Protein 5YBA (pdb70)

Foldseek 3Di:
DDDDDD/DAFWKKKFFKDWQRHGDGMWMKTWPCVVQVVVSVQQQCQQALVLAAAPLRHGSHQAWAWQQFAAAQWKTKIFAPNPSHPPAAATPVGRWAFQRDQPDALAAFFWKKFDADWGRGGGGMIIGTGHRDRVCGPTIHTTIGTPDDVVVRVVQNVQHHNRRGGVITMGRNHMHIDD/DPDDD/DDDDAWWKKKFFKDWQNHGDGMWIKTWPCVPQVVVSVQQQCQQAQVLAADPLRHGSHQAWAWQQFAAAQFKTKIFAPNPNRPPHAFTPVGNWAFQRDQPDALAAFFWKKFDAPWGGGGGGMIIGTHGRDRVCRPTIHTTIGIDPDVVVRVVQNVQHDNRRGGNITMGRNHMHTDD

Sequence (358 aa):
YGPKWNLKRPKTFFDISIRGDKVGKIVFELFNDIVPKTAENFRALCTGEKGIGKSGMPLSYKGTMFHRIIPQFMIQGGDFTRFNGTGGESIYGMKFDDENFKVKHDKPGLLSMANAGPNTNGSQFFITTVETPWLDGHHCVFGQVIEGMDIVKQIESCGTESGRPRAMCMVTDCGEMKEYGPKGSMLKRPKTFFDISIRGDKVGKIVFELFNDIVPKTAENFRALCTGEKGIGKSGMPLSYKGTMFHRIIPQFMIQGGDFTRFNGTGGESIYGMKFDDENFKVKHDKPGLLSMANAGPNTNGSQFFITTVETPWLDGHHCVFGQVIEGMDIVKQIESCGTESGRPRAMCMVTDCGEMK

InterPro domains:
  IPR002130 Cyclophilin-type peptidyl-prolyl cis-trans isomerase domain [PF00160] (9-170)
  IPR002130 Cyclophilin-type peptidyl-prolyl cis-trans isomerase domain [PR00153] (25-40)
  IPR002130 Cyclophilin-type peptidyl-prolyl cis-trans isomerase domain [PR00153] (61-73)
  IPR002130 Cyclophilin-type peptidyl-prolyl cis-trans isomerase domain [PR00153] (104-119)
  IPR002130 Cyclophilin-type peptidyl-prolyl cis-trans isomerase domain [PR00153] (119-131)
  IPR002130 Cyclophilin-type peptidyl-prolyl cis-trans isomerase domain [PR00153] (132-147)
  IPR002130 Cyclophilin-type peptidyl-prolyl cis-trans isomerase domain [PS50072] (8-171)
  IPR020892 Cyclophilin-type peptidyl-prolyl cis-trans isomerase, conserved site [PS00170] (56-73)
  IPR024936 Cyclophilin-type peptidyl-prolyl cis-trans isomerase [PIRSF001467] (3-172)
  IPR029000 Cyclophilin-like domain superfamily [G3DSA:2.40.100.10] (1-173)
  IPR029000 Cyclophilin-like domain superfamily [SSF50891] (3-172)

Structure (mmCIF, N/CA/C/O backbone):
data_5YBA
#
_entry.id   5YBA
#
_cell.length_a   37.785
_cell.length_b   78.071
_cell.length_c   117.708
_cell.angle_al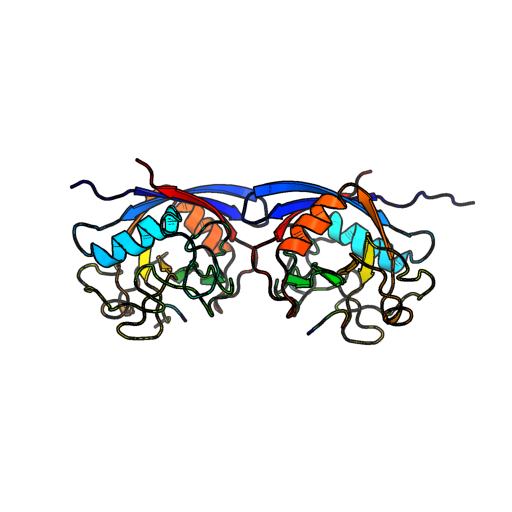pha   90.00
_cell.angle_beta   90.00
_cell.angle_gamma   90.00
#
_symmetry.space_group_name_H-M   'P 21 21 21'
#
loop_
_entity.id
_entity.type
_entity.pdbx_description
1 polymer 'Myb1 peptide'
2 polymer 'Peptidyl-prolyl cis-trans isomerase'
3 water water
#
loop_
_atom_site.group_PDB
_atom_site.id
_atom_site.type_symbol
_atom_site.label_atom_id
_atom_site.label_alt_id
_atom_site.label_comp_id
_atom_site.label_asym_id
_atom_site.label_entity_id
_atom_site.label_seq_id
_atom_site.pdbx_PDB_ins_code
_atom_site.Cartn_x
_atom_site.Cartn_y
_atom_site.Cartn_z
_atom_site.occupancy
_atom_site.B_iso_or_equiv
_atom_site.auth_seq_id
_atom_site.auth_comp_id
_atom_site.auth_asym_id
_atom_site.auth_atom_id
_atom_site.pdbx_PDB_model_num
ATOM 1 N N . TYR A 1 2 ? -8.157 -0.611 -1.813 1.00 42.90 2 TYR B N 1
ATOM 2 C CA . TYR A 1 2 ? -8.965 0.437 -1.190 1.00 47.59 2 TYR B CA 1
ATOM 3 C C . TYR A 1 2 ? -8.180 1.121 -0.075 1.00 38.85 2 TYR B C 1
ATOM 4 O O . TYR A 1 2 ? -7.597 0.454 0.783 1.00 37.42 2 TYR B O 1
ATOM 13 N N . GLY A 1 3 ? -8.189 2.451 -0.089 1.00 37.88 3 GLY B N 1
ATOM 14 C CA . GLY A 1 3 ? -7.419 3.239 0.845 1.00 35.98 3 GLY B CA 1
ATOM 15 C C . GLY A 1 3 ? -6.406 4.103 0.127 1.00 37.27 3 GLY B C 1
ATOM 16 O O . GLY A 1 3 ? -6.449 4.253 -1.098 1.00 44.84 3 GLY B O 1
ATOM 17 N N . PRO A 1 4 ? -5.460 4.676 0.871 1.00 34.55 4 PRO B N 1
ATOM 18 C CA . PRO A 1 4 ? -4.471 5.559 0.254 1.00 31.05 4 PRO B CA 1
ATOM 19 C C . PRO A 1 4 ? -3.364 4.766 -0.416 1.00 35.29 4 PRO B C 1
ATOM 20 O O . PRO A 1 4 ? -2.933 3.726 0.082 1.00 36.70 4 PRO B O 1
ATOM 24 N N . LYS A 1 5 ? -2.898 5.275 -1.555 1.00 39.73 5 LYS B N 1
ATOM 25 C CA . LYS A 1 5 ? -1.814 4.664 -2.320 1.00 42.36 5 LYS B CA 1
ATOM 26 C C . LYS A 1 5 ? -0.470 5.277 -1.925 1.00 41.24 5 LYS B C 1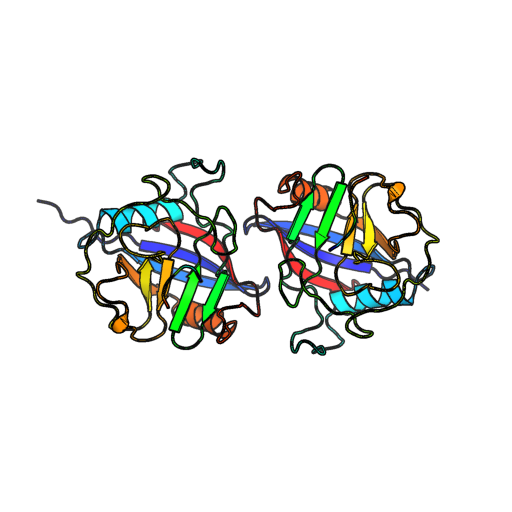
ATOM 27 O O . LYS A 1 5 ? -0.392 6.440 -1.520 1.00 40.50 5 LYS B O 1
ATOM 33 N N . TRP A 1 6 ? 0.599 4.487 -2.036 1.00 42.23 6 TRP B N 1
ATOM 34 C CA . TRP A 1 6 ? 1.938 4.998 -1.756 1.00 42.54 6 TRP B CA 1
ATOM 35 C C . TRP A 1 6 ? 2.565 5.511 -3.051 1.00 45.00 6 TRP B C 1
ATOM 36 O O . TRP A 1 6 ? 2.731 4.746 -4.011 1.00 46.85 6 TRP B O 1
ATOM 47 N N . ASN A 1 7 ? 2.908 6.805 -3.073 1.00 47.11 7 ASN B N 1
ATOM 48 C CA . ASN A 1 7 ? 3.725 7.405 -4.142 1.00 45.24 7 ASN B CA 1
ATOM 49 C C . ASN A 1 7 ? 5.060 7.876 -3.570 1.00 46.26 7 ASN B C 1
ATOM 50 O O . ASN A 1 7 ? 5.228 9.061 -3.268 1.00 44.70 7 ASN B O 1
ATOM 55 N N . LEU B 2 4 ? -17.795 25.953 19.118 1.00 46.13 2 LEU A N 1
ATOM 56 C CA . LEU B 2 4 ? -17.978 24.601 19.641 1.00 51.99 2 LEU A CA 1
ATOM 57 C C . LEU B 2 4 ? -16.653 23.871 19.866 1.00 50.75 2 LEU A C 1
ATOM 58 O O . LEU B 2 4 ? -15.666 24.101 19.162 1.00 52.16 2 LEU A O 1
ATOM 63 N N . LYS B 2 5 ? -16.650 22.989 20.863 1.00 49.68 3 LYS A N 1
ATOM 64 C CA . LYS B 2 5 ? -15.498 22.141 21.141 1.00 40.62 3 LYS A CA 1
ATOM 65 C C . LYS B 2 5 ? -15.256 21.177 19.981 1.00 34.41 3 LYS A C 1
ATOM 66 O O . LYS B 2 5 ? -16.171 20.837 19.226 1.00 36.15 3 LYS A O 1
ATOM 72 N N . ARG B 2 6 ? -14.018 20.736 19.834 1.00 31.33 4 ARG A N 1
ATOM 73 C CA . ARG B 2 6 ? -13.750 19.650 18.891 1.00 29.73 4 ARG A CA 1
ATOM 74 C C . ARG B 2 6 ? -14.097 18.320 19.549 1.00 26.92 4 ARG A C 1
ATOM 75 O O . ARG B 2 6 ? -13.652 18.061 20.671 1.00 30.00 4 ARG A O 1
ATOM 83 N N . PRO B 2 7 ? -14.906 17.474 18.906 1.00 27.23 5 PRO A N 1
ATOM 84 C CA . PRO B 2 7 ? -15.276 16.199 19.529 1.00 24.80 5 PRO A CA 1
ATOM 85 C C . PRO B 2 7 ? -14.044 15.352 19.764 1.00 24.61 5 PRO A C 1
ATOM 86 O O . PRO B 2 7 ? -13.061 15.428 19.022 1.00 23.43 5 PRO A O 1
ATOM 90 N N . LYS B 2 8 ? -14.099 14.552 20.826 1.00 29.08 6 LYS A N 1
ATOM 91 C CA . LYS B 2 8 ? -13.032 13.628 21.177 1.00 25.95 6 LYS A CA 1
ATOM 92 C C . LYS B 2 8 ? -13.591 12.213 21.195 1.00 24.60 6 LYS A C 1
ATOM 93 O O . LYS B 2 8 ? -14.675 11.979 21.738 1.00 24.74 6 LYS A O 1
ATOM 99 N N . THR B 2 9 ? -12.868 11.276 20.569 1.00 22.12 7 THR A N 1
ATOM 100 C CA . THR B 2 9 ? -13.283 9.874 20.540 1.00 23.21 7 THR A CA 1
ATOM 101 C C . THR B 2 9 ? -12.094 9.004 20.908 1.00 23.13 7 THR A C 1
ATOM 102 O O . THR B 2 9 ? -10.952 9.471 20.962 1.00 23.94 7 THR A O 1
ATOM 106 N N . PHE B 2 10 ? -12.362 7.722 21.146 1.00 22.89 8 PHE A N 1
ATOM 107 C CA . PHE B 2 10 ? -11.314 6.815 21.597 1.00 22.09 8 PHE A CA 1
ATOM 108 C C . PHE B 2 10 ? -11.512 5.429 21.000 1.00 22.17 8 PHE A C 1
ATOM 109 O O . PHE B 2 10 ? -12.640 4.972 20.818 1.00 21.26 8 PHE A O 1
ATOM 117 N N . PHE B 2 11 ? -10.391 4.769 20.704 1.00 21.47 9 PHE A N 1
ATOM 118 C CA . PHE B 2 11 ? -10.327 3.334 20.451 1.00 17.84 9 PHE A CA 1
ATOM 119 C C . PHE B 2 11 ? -9.613 2.668 21.612 1.00 20.24 9 PHE A C 1
ATOM 120 O O . PHE B 2 11 ? -8.528 3.105 21.998 1.00 21.22 9 PHE A O 1
ATOM 128 N N . ASP B 2 12 ? -10.198 1.605 22.152 1.00 21.64 10 ASP A N 1
ATOM 129 C CA . ASP B 2 12 ? -9.418 0.640 22.920 1.00 23.05 10 ASP A CA 1
ATOM 130 C C . ASP B 2 12 ? -8.811 -0.359 21.940 1.00 23.38 10 ASP A C 1
ATOM 131 O O . ASP B 2 12 ? -9.494 -0.837 21.028 1.00 19.82 10 ASP A O 1
ATOM 136 N N . ILE B 2 13 ? -7.531 -0.673 22.133 1.00 19.79 11 ILE A N 1
ATOM 137 C CA . ILE B 2 13 ? -6.747 -1.440 21.169 1.00 20.02 11 ILE A CA 1
ATOM 138 C C . ILE B 2 13 ? -6.186 -2.682 21.852 1.00 20.99 11 ILE A C 1
ATOM 139 O O . ILE B 2 13 ? -5.593 -2.588 22.934 1.00 23.39 11 ILE A O 1
ATOM 144 N N . SER B 2 14 ? -6.350 -3.839 21.214 1.00 19.43 12 SER A N 1
ATOM 145 C CA . SER B 2 14 ? -5.590 -5.027 21.575 1.00 20.62 12 SER A CA 1
ATOM 146 C C . SER B 2 14 ? -4.771 -5.473 20.376 1.00 18.93 12 SER A C 1
ATOM 147 O O . SER B 2 14 ? -5.185 -5.308 19.223 1.00 19.53 12 SER A O 1
ATOM 150 N N . ILE B 2 15 ? -3.597 -6.021 20.652 1.00 20.04 13 ILE A N 1
ATOM 151 C CA . ILE B 2 15 ? -2.709 -6.538 19.626 1.00 19.38 13 ILE A CA 1
ATOM 152 C C . ILE B 2 15 ? -2.403 -7.983 19.987 1.00 20.88 13 ILE A C 1
ATOM 153 O O . ILE B 2 15 ? -2.041 -8.270 21.135 1.00 21.38 13 ILE A O 1
ATOM 158 N N . ARG B 2 16 ? -2.594 -8.895 19.026 1.00 19.95 14 ARG A N 1
ATOM 159 C CA . ARG B 2 16 ? -2.348 -10.325 19.231 1.00 19.77 14 ARG A CA 1
ATOM 160 C C . ARG B 2 16 ? -3.034 -10.804 20.514 1.00 20.03 14 ARG A C 1
ATOM 161 O O . ARG B 2 16 ? -2.507 -11.618 21.275 1.00 19.26 14 ARG A O 1
ATOM 169 N N . GLY B 2 17 ? -4.222 -10.263 20.769 1.00 18.92 15 GLY A N 1
ATOM 170 C CA . GLY B 2 17 ? -5.030 -10.654 21.904 1.00 20.71 15 GLY A CA 1
ATOM 171 C C . GLY B 2 17 ? -4.740 -9.929 23.203 1.00 22.75 15 GLY A C 1
ATOM 172 O O . GLY B 2 17 ? -5.440 -10.175 24.190 1.00 24.70 15 GLY A O 1
ATOM 173 N N . ASP B 2 18 ? -3.741 -9.047 23.241 1.00 21.95 16 ASP A N 1
ATOM 174 C CA . ASP B 2 18 ? -3.335 -8.350 24.459 1.00 25.81 16 ASP A CA 1
ATOM 175 C C . ASP B 2 18 ? -3.781 -6.895 24.421 1.00 23.99 16 ASP A C 1
ATOM 176 O O . ASP B 2 18 ? -3.521 -6.195 23.440 1.00 22.12 16 ASP A O 1
ATOM 181 N N . LYS B 2 19 ? -4.425 -6.442 25.497 1.00 26.46 17 LYS A N 1
ATOM 182 C CA . LYS B 2 19 ? -4.731 -5.026 25.668 1.00 26.49 17 LYS A CA 1
ATOM 183 C C . LYS B 2 19 ? -3.443 -4.206 25.719 1.00 26.58 17 LYS A C 1
ATOM 184 O O . LYS B 2 19 ? -2.545 -4.499 26.514 1.00 26.65 17 LYS A O 1
ATOM 190 N N . VAL B 2 20 ? -3.343 -3.170 24.881 1.00 24.55 18 VAL A N 1
ATOM 191 C CA . VAL B 2 20 ? -2.154 -2.320 24.871 1.00 24.47 18 VAL A CA 1
ATOM 192 C C . VAL B 2 20 ? -2.450 -0.864 25.190 1.00 22.89 18 VAL A C 1
ATOM 193 O O . VAL B 2 20 ? -1.512 -0.081 25.299 1.00 25.81 18 VAL A O 1
ATOM 197 N N . GLY B 2 21 ? -3.728 -0.469 25.332 1.00 23.66 19 GLY A N 1
ATOM 198 C CA . GLY B 2 21 ? -4.078 0.866 25.770 1.00 23.42 19 GLY A CA 1
ATOM 199 C C . GLY B 2 21 ? -5.083 1.541 24.850 1.00 23.56 19 GLY A C 1
ATOM 200 O O . GLY B 2 21 ? -5.830 0.891 24.111 1.00 24.02 19 GLY A O 1
ATOM 201 N N . LYS B 2 22 ? -5.090 2.863 24.903 1.00 26.15 20 LYS A N 1
ATOM 202 C CA . LYS B 2 22 ? -6.100 3.692 24.265 1.00 24.93 20 LYS A CA 1
ATOM 203 C C . LYS B 2 22 ? -5.470 4.653 23.272 1.00 24.46 20 LYS A C 1
ATOM 204 O O . LYS B 2 22 ? -4.441 5.279 23.554 1.00 23.75 20 LYS A O 1
ATOM 210 N N . ILE B 2 23 ? -6.123 4.801 22.110 1.00 20.89 21 ILE A N 1
ATOM 211 C CA . ILE B 2 23 ? -5.911 5.942 21.219 1.00 22.32 21 ILE A CA 1
ATOM 212 C C . ILE B 2 23 ? -7.078 6.897 21.399 1.00 24.36 21 ILE A C 1
ATOM 213 O O . ILE B 2 23 ? -8.239 6.471 21.460 1.00 23.29 21 ILE A O 1
ATOM 218 N N . VAL B 2 24 ? -6.771 8.187 21.496 1.00 24.53 22 VAL A N 1
ATOM 219 C CA . VAL B 2 24 ? -7.766 9.245 21.607 1.00 21.64 22 VAL A CA 1
ATOM 220 C C . VAL B 2 24 ? -7.542 10.202 20.446 1.00 24.82 22 VAL A C 1
ATOM 221 O O . VAL B 2 24 ? -6.403 10.612 20.188 1.00 22.76 22 VAL A O 1
ATOM 225 N N . PHE B 2 25 ? -8.616 10.528 19.735 1.00 20.31 23 PHE A N 1
ATOM 226 C CA . PHE B 2 25 ? -8.591 11.446 18.606 1.00 21.68 23 PHE A CA 1
ATOM 227 C C . PHE B 2 25 ? -9.298 12.745 18.980 1.00 21.47 23 PHE A C 1
ATOM 228 O O . PHE B 2 25 ? -10.220 12.737 19.797 1.00 22.81 23 PHE A O 1
ATOM 236 N N . GLU B 2 26 ? -8.920 13.851 18.335 1.00 18.92 24 GLU A N 1
ATOM 237 C CA . GLU B 2 26 ? -9.797 15.018 18.265 1.00 20.10 24 GLU A CA 1
ATOM 238 C C . GLU B 2 26 ? -10.204 15.256 16.815 1.00 19.58 24 GLU A C 1
ATOM 239 O O . GLU B 2 26 ? -9.390 15.106 15.900 1.00 21.09 24 GLU A O 1
ATOM 245 N N . LEU B 2 27 ? -11.473 15.602 16.602 1.00 21.31 25 LEU A N 1
ATOM 246 C CA . LEU B 2 27 ? -12.044 15.680 15.261 1.00 20.20 25 LEU A CA 1
ATOM 247 C C . LEU B 2 27 ? -12.244 17.129 14.845 1.00 22.29 25 LEU A C 1
ATOM 248 O O . LEU B 2 27 ? -12.728 17.954 15.628 1.00 20.93 25 LEU A O 1
ATOM 253 N N . PHE B 2 28 ? -11.872 17.433 13.603 1.00 21.35 26 PHE A N 1
ATOM 254 C CA . PHE B 2 28 ? -11.878 18.812 13.117 1.00 21.25 26 PHE A CA 1
ATOM 255 C C . PHE B 2 28 ? -13.282 19.178 12.644 1.00 22.37 26 PHE A C 1
ATOM 256 O O . PHE B 2 28 ? -13.533 19.406 11.461 1.00 22.01 26 PHE A O 1
ATOM 264 N N . ASN B 2 29 ? -14.216 19.235 13.598 1.00 21.22 27 ASN A N 1
ATOM 265 C CA . ASN B 2 29 ? -15.582 19.611 13.231 1.00 23.81 27 ASN A CA 1
ATOM 266 C C . ASN B 2 29 ? -15.678 21.069 12.810 1.00 21.62 27 ASN A C 1
ATOM 267 O O . ASN B 2 29 ? -16.671 21.449 12.189 1.00 21.77 27 ASN A O 1
ATOM 272 N N . ASP B 2 30 ? -14.668 21.884 13.124 1.00 24.21 28 ASP A N 1
ATOM 273 C CA . ASP B 2 30 ? -14.612 23.264 12.667 1.00 23.82 28 ASP A CA 1
ATOM 274 C C . ASP B 2 30 ? -14.146 23.384 11.226 1.00 24.70 28 ASP A C 1
ATOM 275 O O . ASP B 2 30 ? -14.220 24.477 10.654 1.00 27.66 28 ASP A O 1
ATOM 280 N N . ILE B 2 31 ? -13.653 22.303 10.627 1.00 19.32 29 ILE A N 1
ATOM 281 C CA . ILE B 2 31 ? -13.113 22.342 9.279 1.00 23.54 29 ILE A CA 1
ATOM 282 C C . ILE B 2 31 ? -13.876 21.431 8.335 1.00 22.78 29 ILE A C 1
ATOM 283 O O . ILE B 2 31 ? -14.149 21.808 7.188 1.00 22.65 29 ILE A O 1
ATOM 288 N N . VAL B 2 32 ? -14.206 20.222 8.784 1.00 20.98 30 VAL A N 1
ATOM 289 C CA . VAL B 2 32 ? -14.924 19.228 7.984 1.00 23.33 30 VAL A CA 1
ATOM 290 C C . VAL B 2 32 ? -16.036 18.604 8.826 1.00 21.97 30 VAL A C 1
ATOM 291 O O . VAL B 2 32 ? -15.946 17.425 9.207 1.00 22.05 30 VAL A O 1
ATOM 295 N N . PRO B 2 33 ? -17.109 19.345 9.121 1.00 22.10 31 PRO A N 1
ATOM 296 C CA . PRO B 2 33 ? -18.113 18.844 10.081 1.00 22.39 31 PRO A CA 1
ATOM 297 C C . PRO B 2 33 ? -18.835 17.577 9.642 1.00 20.96 31 PRO A C 1
ATOM 298 O O . PRO B 2 33 ? -19.150 16.732 10.489 1.00 21.48 31 PRO A O 1
ATOM 302 N N . LYS B 2 34 ? -19.133 17.422 8.353 1.00 22.15 32 LYS A N 1
ATOM 303 C CA . LYS B 2 34 ? -19.786 16.195 7.904 1.00 20.00 32 LYS A CA 1
ATOM 304 C C . LYS B 2 34 ? -18.862 14.990 8.059 1.00 21.59 32 LYS A C 1
ATOM 305 O O . LYS B 2 34 ? -19.297 13.915 8.494 1.00 19.81 32 LYS A O 1
ATOM 311 N N . THR B 2 35 ? -17.577 15.150 7.724 1.00 20.27 33 THR A N 1
ATOM 312 C CA . THR B 2 35 ? -16.640 14.035 7.812 1.00 17.51 33 THR A CA 1
ATOM 313 C C . THR B 2 35 ? -16.320 13.707 9.267 1.00 18.48 33 THR A C 1
ATOM 314 O O . THR B 2 35 ? -16.298 12.533 9.651 1.00 17.75 33 THR A O 1
ATOM 318 N N . ALA B 2 36 ? -16.079 14.735 10.090 1.00 18.23 34 ALA A N 1
ATOM 319 C CA . ALA B 2 36 ? -15.870 14.531 11.522 1.00 18.28 34 ALA A CA 1
ATOM 320 C C . ALA B 2 36 ? -17.067 13.845 12.161 1.00 20.96 34 ALA A C 1
ATOM 321 O O . ALA B 2 36 ? -16.908 12.990 13.042 1.00 18.32 34 ALA A O 1
ATOM 323 N N . GLU B 2 37 ? -18.277 14.223 11.745 1.00 18.46 35 GLU A N 1
ATOM 324 C CA . GLU B 2 37 ? -19.471 13.637 12.340 1.00 18.41 35 GLU A CA 1
ATOM 325 C C . GLU B 2 37 ? -19.593 12.158 11.990 1.00 19.60 35 GLU A C 1
ATOM 326 O O . GLU B 2 37 ? -19.946 11.337 12.846 1.00 19.44 35 GLU A O 1
ATOM 332 N N . ASN B 2 38 ? -19.289 11.796 10.743 1.00 19.01 36 ASN A N 1
ATOM 333 C CA . ASN B 2 38 ? -19.351 10.395 10.336 1.00 19.28 36 ASN A CA 1
ATOM 334 C C . ASN B 2 38 ? -18.505 9.528 11.260 1.00 19.37 36 ASN A C 1
ATOM 335 O O . ASN B 2 38 ? -18.978 8.534 11.811 1.00 18.29 36 ASN A O 1
ATOM 340 N N . PHE B 2 39 ? -17.260 9.933 11.483 1.00 18.33 37 PHE A N 1
ATOM 341 C CA . PHE B 2 39 ? -16.371 9.179 12.359 1.00 17.81 37 PHE A CA 1
ATOM 342 C C . PHE B 2 39 ? -16.856 9.195 13.801 1.00 18.35 37 PHE A C 1
ATOM 343 O O . PHE B 2 39 ? -16.794 8.172 14.493 1.00 16.26 37 PHE A O 1
ATOM 351 N N . ARG B 2 40 ? -17.291 10.361 14.286 1.00 18.05 38 ARG A N 1
ATOM 352 C CA . ARG B 2 40 ? -17.793 10.452 15.652 1.00 23.11 38 ARG A CA 1
ATOM 353 C C . ARG B 2 40 ? -18.936 9.466 15.880 1.00 22.63 38 ARG A C 1
ATOM 354 O O . ARG B 2 40 ? -18.915 8.679 16.837 1.00 20.46 38 ARG A O 1
ATOM 362 N N . ALA B 2 41 ? -19.956 9.502 15.011 1.00 19.17 39 ALA A N 1
ATOM 363 C CA . ALA B 2 41 ? -21.099 8.615 15.194 1.00 21.46 39 ALA A CA 1
ATOM 364 C C . ALA B 2 41 ? -20.745 7.150 14.938 1.00 22.05 39 ALA A C 1
ATOM 365 O O . ALA B 2 41 ? -21.432 6.256 15.449 1.00 20.80 39 ALA A O 1
ATOM 367 N N . LEU B 2 42 ? -19.701 6.874 14.158 1.00 18.25 40 LEU A N 1
ATOM 368 C CA . LEU B 2 42 ? -19.279 5.493 14.004 1.00 19.97 40 LEU A CA 1
ATOM 369 C C . LEU B 2 42 ? -18.526 4.998 15.224 1.00 18.27 40 LEU A C 1
ATOM 370 O O . LEU B 2 42 ? -18.480 3.789 15.461 1.00 19.51 40 LEU A O 1
ATOM 375 N N . CYS B 2 43 ? -17.952 5.912 16.005 1.00 19.96 41 CYS A N 1
ATOM 376 C CA . CYS B 2 43 ? -17.338 5.522 17.268 1.00 21.88 41 CYS A CA 1
ATOM 377 C C . CYS B 2 43 ? -18.390 5.188 18.317 1.00 24.53 41 CYS A C 1
ATOM 378 O O . CYS B 2 43 ? -18.166 4.308 19.155 1.00 21.11 41 CYS A O 1
ATOM 381 N N . THR B 2 44 ? -19.548 5.857 18.289 1.00 19.34 42 THR A N 1
ATOM 382 C CA . THR B 2 44 ? -20.549 5.562 19.300 1.00 20.00 42 THR A CA 1
ATOM 383 C C . THR B 2 44 ? -21.528 4.490 18.856 1.00 21.96 42 THR A C 1
ATOM 384 O O . THR B 2 44 ? -22.164 3.861 19.704 1.00 25.39 42 THR A O 1
ATOM 388 N N . GLY B 2 45 ? -21.644 4.243 17.558 1.00 19.84 43 GLY A N 1
ATOM 389 C CA . GLY B 2 45 ? -22.631 3.304 17.082 1.00 23.16 43 GLY A CA 1
ATOM 390 C C . GLY B 2 45 ? -24.062 3.785 17.160 1.00 22.81 43 GLY A C 1
ATOM 391 O O . GLY B 2 45 ? -24.973 2.982 16.953 1.00 20.68 43 GLY A O 1
ATOM 392 N N . GLU B 2 46 ? -24.289 5.076 17.433 1.00 25.43 44 GLU A N 1
ATOM 393 C CA . GLU B 2 46 ? -25.632 5.565 17.750 1.00 25.43 44 GLU A CA 1
ATOM 394 C C . GLU B 2 46 ? -26.603 5.450 16.579 1.00 25.75 44 GLU A C 1
ATOM 395 O O . GLU B 2 46 ? -27.815 5.446 16.799 1.00 27.61 44 GLU A O 1
ATOM 401 N N . LYS B 2 47 ? -26.117 5.340 15.344 1.00 24.58 45 LYS A N 1
ATOM 402 C CA . LYS B 2 47 ? -27.047 5.301 14.222 1.00 25.17 45 LYS A CA 1
ATOM 403 C C . LYS B 2 47 ? -27.737 3.947 14.058 1.00 22.47 45 LYS A C 1
ATOM 404 O O . LYS B 2 47 ? -28.744 3.867 13.342 1.00 22.43 45 LYS A O 1
ATOM 410 N N . GLY B 2 48 ? -27.222 2.887 14.673 1.00 21.30 46 GLY A N 1
ATOM 411 C CA . GLY B 2 48 ? -27.882 1.590 14.619 1.00 21.18 46 GLY A CA 1
ATOM 412 C C . GLY B 2 48 ? -27.370 0.720 13.481 1.00 24.42 46 GLY A C 1
ATOM 413 O O . GLY B 2 48 ? -26.164 0.576 13.302 1.00 24.04 46 GLY A O 1
ATOM 414 N N . ILE B 2 49 ? -28.302 0.137 12.714 1.00 18.50 47 ILE A N 1
ATOM 415 C CA . ILE B 2 49 ? -28.000 -0.853 11.685 1.00 22.81 47 ILE A CA 1
ATOM 416 C C . ILE B 2 49 ? -27.960 -0.160 10.325 1.00 22.98 47 ILE A C 1
ATOM 417 O O . ILE B 2 49 ? -28.789 0.712 10.036 1.00 22.75 47 ILE A O 1
ATOM 422 N N . GLY B 2 50 ? -27.002 -0.543 9.482 1.00 19.54 48 GLY A N 1
ATOM 423 C CA . GLY B 2 50 ? -26.823 0.089 8.194 1.00 23.58 48 GLY A CA 1
ATOM 424 C C . GLY B 2 50 ? -27.512 -0.667 7.068 1.00 21.21 48 GLY A C 1
ATOM 425 O O . GLY B 2 50 ? -28.166 -1.682 7.268 1.00 25.62 48 GLY A O 1
ATOM 426 N N . LYS B 2 51 ? -27.349 -0.141 5.854 1.00 21.36 49 LYS A N 1
ATOM 427 C CA . LYS B 2 51 ? -27.874 -0.814 4.665 1.00 23.08 49 LYS A CA 1
ATOM 428 C C . LYS B 2 51 ? -27.221 -2.169 4.433 1.00 26.38 49 LYS A C 1
ATOM 429 O O . LYS B 2 51 ? -27.797 -3.018 3.744 1.00 24.14 49 LYS A O 1
ATOM 435 N N . SER B 2 52 ? -26.027 -2.385 4.992 1.00 22.97 50 SER A N 1
ATOM 436 C CA . SER B 2 52 ? -25.352 -3.675 4.984 1.00 26.30 50 SER A CA 1
ATOM 437 C C . SER B 2 52 ? -25.985 -4.693 5.923 1.00 26.53 50 SER A C 1
ATOM 438 O O . SER B 2 52 ? -25.585 -5.861 5.897 1.00 26.39 50 SER A O 1
ATOM 441 N N . GLY B 2 53 ? -26.920 -4.281 6.776 1.00 23.75 51 GLY A N 1
ATOM 442 C CA . GLY B 2 53 ? -27.447 -5.172 7.783 1.00 23.69 51 GLY A CA 1
ATOM 443 C C . GLY B 2 53 ? -26.597 -5.341 9.025 1.00 25.34 51 GLY A C 1
ATOM 444 O O . GLY B 2 53 ? -26.923 -6.184 9.866 1.00 25.57 51 GLY A O 1
ATOM 445 N N . MET B 2 54 ? -25.526 -4.575 9.185 1.00 25.14 52 MET A N 1
ATOM 446 C CA . MET B 2 54 ? -24.676 -4.727 10.351 1.00 23.37 52 MET A CA 1
ATOM 447 C C . MET B 2 54 ? -24.510 -3.404 11.079 1.00 21.59 52 MET A C 1
ATOM 448 O O . MET B 2 54 ? -24.706 -2.337 10.488 1.00 21.16 52 MET A O 1
ATOM 453 N N . PRO B 2 55 ? -24.155 -3.436 12.365 1.00 21.93 53 PRO A N 1
ATOM 454 C CA . PRO B 2 55 ? -24.089 -2.192 13.146 1.00 22.91 53 PRO A CA 1
ATOM 455 C C . PRO B 2 55 ? -23.098 -1.192 12.568 1.00 22.15 53 PRO A C 1
ATOM 456 O O . PRO B 2 55 ? -21.988 -1.547 12.168 1.00 20.80 53 PRO A O 1
ATOM 460 N N . LEU B 2 56 ? -23.518 0.076 12.538 1.00 20.82 54 LEU A N 1
ATOM 461 C CA . LEU B 2 56 ? -22.668 1.195 12.133 1.00 22.26 54 LEU A CA 1
ATOM 462 C C . LEU B 2 56 ? -21.761 1.561 13.304 1.00 22.15 54 LEU A C 1
ATOM 463 O O . LEU B 2 56 ? -21.981 2.543 14.022 1.00 20.90 54 LEU A O 1
ATOM 468 N N . SER B 2 57 ? -20.727 0.744 13.505 1.00 18.16 55 SER A N 1
ATOM 469 C CA . SER B 2 57 ? -19.887 0.889 14.684 1.00 20.39 55 SER A CA 1
ATOM 470 C C . SER B 2 57 ? -18.494 0.341 14.404 1.00 23.06 55 SER A C 1
ATOM 471 O O . SER B 2 57 ? -18.340 -0.679 13.723 1.00 17.26 55 SER A O 1
ATOM 474 N N . TYR B 2 58 ? -17.484 1.012 14.958 1.00 21.13 56 TYR A N 1
ATOM 475 C CA . TYR B 2 58 ? -16.120 0.517 14.830 1.00 18.55 56 TYR A CA 1
ATOM 476 C C . TYR B 2 58 ? -15.770 -0.559 15.843 1.00 21.52 56 TYR A C 1
ATOM 477 O O . TYR B 2 58 ? -14.649 -1.082 15.785 1.00 18.42 56 TYR A O 1
ATOM 486 N N . LYS B 2 59 ? -16.683 -0.909 16.753 1.00 20.26 57 LYS A N 1
ATOM 487 C CA . LYS B 2 59 ? -16.356 -1.882 17.791 1.00 21.62 57 LYS A CA 1
ATOM 488 C C . LYS B 2 59 ? -16.060 -3.245 17.180 1.00 24.58 57 LYS A C 1
ATOM 489 O O . LYS B 2 59 ? -16.855 -3.777 16.395 1.00 22.19 57 LYS A O 1
ATOM 495 N N . GLY B 2 60 ? -14.907 -3.809 17.548 1.00 22.46 58 GLY A N 1
ATOM 496 C CA . GLY B 2 60 ? -14.517 -5.110 17.050 1.00 23.45 58 GLY A CA 1
ATOM 497 C C . GLY B 2 60 ? -13.997 -5.114 15.633 1.00 20.26 58 GLY A C 1
ATOM 498 O O . GLY B 2 60 ? -13.941 -6.174 15.014 1.00 20.48 58 GLY A O 1
ATOM 499 N N . THR B 2 61 ? -13.642 -3.958 15.087 1.00 19.80 59 THR A N 1
ATOM 500 C CA . THR B 2 61 ? -13.006 -3.908 13.781 1.00 20.90 59 THR A CA 1
ATOM 501 C C . THR B 2 61 ? -11.491 -4.040 13.930 1.00 19.81 59 THR A C 1
ATOM 502 O O . THR B 2 61 ? -10.928 -3.892 15.016 1.00 17.51 59 THR A O 1
ATOM 506 N N . MET B 2 62 ? -10.833 -4.294 12.805 1.00 19.79 60 MET A N 1
ATOM 507 C CA . MET B 2 62 ? -9.408 -4.562 12.759 1.00 20.73 60 MET A CA 1
ATOM 508 C C . MET B 2 62 ? -8.704 -3.485 11.944 1.00 22.26 60 MET A C 1
ATOM 509 O O . MET B 2 62 ? -9.315 -2.789 11.127 1.00 21.83 60 MET A O 1
ATOM 514 N N . PHE B 2 63 ? -7.402 -3.359 12.158 1.00 20.01 61 PHE A N 1
ATOM 515 C CA . PHE B 2 63 ? -6.584 -2.585 11.230 1.00 21.07 61 PHE A CA 1
ATOM 516 C C . PHE B 2 63 ? -6.112 -3.586 10.194 1.00 20.07 61 PHE A C 1
ATOM 517 O O . PHE B 2 63 ? -5.124 -4.294 10.379 1.00 18.50 61 PHE A O 1
ATOM 525 N N . HIS B 2 64 ? -6.881 -3.683 9.114 1.00 17.77 62 HIS A N 1
ATOM 526 C CA . HIS B 2 64 ? -6.715 -4.743 8.131 1.00 21.58 62 HIS A CA 1
ATOM 527 C C . HIS B 2 64 ? -5.592 -4.473 7.136 1.00 18.81 62 HIS A C 1
ATOM 528 O O . HIS B 2 64 ? -5.212 -5.389 6.404 1.00 21.84 62 HIS A O 1
ATOM 535 N N . ARG B 2 65 ? -5.098 -3.242 7.049 1.00 20.49 63 ARG A N 1
ATOM 536 C CA . ARG B 2 65 ? -4.001 -2.898 6.150 1.00 20.45 63 ARG A CA 1
ATOM 537 C C . ARG B 2 65 ? -3.041 -2.013 6.924 1.00 20.96 63 ARG A C 1
ATOM 538 O O . ARG B 2 65 ? -3.393 -0.899 7.315 1.00 19.97 63 ARG A O 1
ATOM 546 N N . ILE B 2 66 ? -1.832 -2.512 7.150 1.00 20.38 64 ILE A N 1
ATOM 547 C CA . ILE B 2 66 ? -0.846 -1.835 7.973 1.00 21.28 64 ILE A CA 1
ATOM 548 C C . ILE B 2 66 ? 0.438 -1.742 7.167 1.00 23.06 64 ILE A C 1
ATOM 549 O O . ILE B 2 66 ? 1.011 -2.772 6.795 1.00 20.79 64 ILE A O 1
ATOM 554 N N . ILE B 2 67 ? 0.911 -0.525 6.917 1.00 22.08 65 ILE A N 1
ATOM 555 C CA . ILE B 2 67 ? 2.155 -0.380 6.160 1.00 22.23 65 ILE A CA 1
ATOM 556 C C . ILE B 2 67 ? 3.163 0.460 6.928 1.00 20.80 65 ILE A C 1
ATOM 557 O O . ILE B 2 67 ? 2.990 1.685 7.038 1.00 19.79 65 ILE A O 1
ATOM 562 N N . PRO B 2 68 ? 4.232 -0.139 7.463 1.00 22.03 66 PRO A N 1
ATOM 563 C CA . PRO B 2 68 ? 5.240 0.641 8.201 1.00 22.38 66 PRO A CA 1
ATOM 564 C C . PRO B 2 68 ? 5.804 1.794 7.375 1.00 19.99 66 PRO A C 1
ATOM 565 O O . PRO B 2 68 ? 6.042 1.667 6.169 1.00 18.06 66 PRO A O 1
ATOM 569 N N . GLN B 2 69 ? 6.001 2.927 8.052 1.00 19.57 67 GLN A N 1
ATOM 570 C CA . GLN B 2 69 ? 6.474 4.174 7.448 1.00 20.33 67 GLN A CA 1
ATOM 571 C C . GLN B 2 69 ? 5.482 4.713 6.423 1.00 22.84 67 GLN A C 1
ATOM 572 O O . GLN B 2 69 ? 5.862 5.401 5.476 1.00 18.81 67 GLN A O 1
ATOM 578 N N . PHE B 2 70 ? 4.196 4.397 6.598 1.00 20.93 68 PHE A N 1
ATOM 579 C CA . PHE B 2 70 ? 3.152 4.988 5.775 1.00 18.95 68 PHE A CA 1
ATOM 580 C C . PHE B 2 70 ? 1.944 5.312 6.646 1.00 20.54 68 PHE A C 1
ATOM 581 O O . PHE B 2 70 ? 1.762 6.461 7.074 1.00 18.04 68 PHE A O 1
ATOM 589 N N . MET B 2 71 ? 1.110 4.315 6.918 1.00 17.21 69 MET A N 1
ATOM 590 C CA . MET B 2 71 ? -0.131 4.566 7.634 1.00 17.64 69 MET A CA 1
ATOM 591 C C . MET B 2 71 ? -0.672 3.241 8.133 1.00 18.58 69 MET A C 1
ATOM 592 O O . MET B 2 71 ? -0.236 2.170 7.709 1.00 20.22 69 MET A O 1
ATOM 597 N N . ILE B 2 72 ? -1.639 3.325 9.035 1.00 16.70 70 ILE A N 1
ATOM 598 C CA . ILE B 2 72 ? -2.422 2.169 9.442 1.00 16.06 70 ILE A CA 1
ATOM 599 C C . ILE B 2 72 ? -3.875 2.480 9.124 1.00 18.06 70 ILE A C 1
ATOM 600 O O . ILE B 2 72 ? -4.320 3.616 9.306 1.00 19.27 70 ILE A O 1
ATOM 605 N N . GLN B 2 73 ? -4.596 1.490 8.593 1.00 21.46 71 GLN A N 1
ATOM 606 C CA . GLN B 2 73 ? -5.923 1.702 8.025 1.00 17.34 71 GLN A CA 1
ATOM 607 C C . GLN B 2 73 ? -6.912 0.697 8.595 1.00 18.59 71 GLN A C 1
ATOM 608 O O . GLN B 2 73 ? -6.621 -0.499 8.680 1.00 17.69 71 GLN A O 1
ATOM 614 N N . GLY B 2 74 ? -8.094 1.188 8.966 1.00 19.58 72 GLY A N 1
ATOM 615 C CA . GLY B 2 74 ? -9.120 0.344 9.542 1.00 19.43 72 GLY A CA 1
ATOM 616 C C . GLY B 2 74 ? -10.511 0.805 9.170 1.00 18.62 72 GLY A C 1
ATOM 617 O O . GLY B 2 74 ? -10.690 1.491 8.159 1.00 18.95 72 GLY A O 1
ATOM 618 N N . GLY B 2 75 ? -11.505 0.425 9.965 1.00 21.65 73 GLY A N 1
ATOM 619 C CA . GLY B 2 75 ? -12.861 0.905 9.785 1.00 18.23 73 GLY A CA 1
ATOM 620 C C . GLY B 2 75 ? -13.807 0.007 9.011 1.00 19.75 73 GLY A C 1
ATOM 621 O O . GLY B 2 75 ? -14.966 0.393 8.815 1.00 18.49 73 GLY A O 1
ATOM 622 N N . ASP B 2 76 ? -13.371 -1.176 8.571 1.00 20.71 74 ASP A N 1
ATOM 623 C CA . ASP B 2 76 ? -14.226 -2.044 7.753 1.00 21.36 74 ASP A CA 1
ATOM 624 C C . ASP B 2 76 ? -15.071 -2.919 8.669 1.00 20.20 74 ASP A C 1
ATOM 625 O O . ASP B 2 76 ? -14.696 -4.044 9.006 1.00 20.19 74 ASP A O 1
ATOM 630 N N . PHE B 2 77 ? -16.256 -2.432 9.038 1.00 23.30 75 PHE A N 1
ATOM 631 C CA . PHE B 2 77 ? -17.122 -3.200 9.924 1.00 21.73 75 PHE A CA 1
ATOM 632 C C . PHE B 2 77 ? -18.198 -4.014 9.201 1.00 20.64 75 PHE A C 1
ATOM 633 O O . PHE B 2 77 ? -19.138 -4.480 9.853 1.00 21.76 75 PHE A O 1
ATOM 641 N N . THR B 2 78 ? -18.102 -4.204 7.885 1.00 19.86 76 THR A N 1
ATOM 642 C CA . THR B 2 78 ? -19.018 -5.136 7.233 1.00 25.00 76 THR A CA 1
ATOM 643 C C . THR B 2 78 ? -18.335 -6.357 6.652 1.00 24.50 76 THR A C 1
ATOM 644 O O . THR B 2 78 ? -18.970 -7.407 6.552 1.00 27.69 76 THR A O 1
ATOM 648 N N . ARG B 2 79 ? -17.063 -6.250 6.280 1.00 22.34 77 ARG A N 1
ATOM 649 C CA . ARG B 2 79 ? -16.314 -7.373 5.740 1.00 22.20 77 ARG A CA 1
ATOM 650 C C . A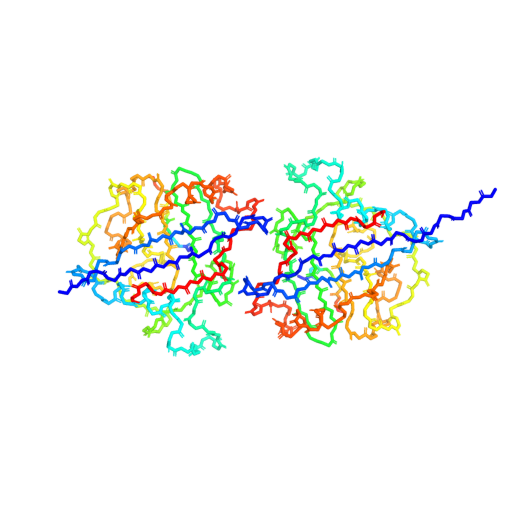RG B 2 79 ? -14.986 -7.575 6.433 1.00 23.38 77 ARG A C 1
ATOM 651 O O . ARG B 2 79 ? -14.298 -8.549 6.121 1.00 22.84 77 ARG A O 1
ATOM 659 N N . PHE B 2 80 ? -14.572 -6.654 7.300 1.00 20.81 78 PHE A N 1
ATOM 660 C CA . PHE B 2 80 ? -13.407 -6.797 8.159 1.00 20.74 78 PHE A CA 1
ATOM 661 C C . PHE B 2 80 ? -12.111 -7.015 7.387 1.00 22.18 78 PHE A C 1
ATOM 662 O O . PHE B 2 80 ? -11.082 -7.313 7.992 1.00 24.45 78 PHE A O 1
ATOM 670 N N . ASN B 2 81 ? -12.108 -6.816 6.070 1.00 23.22 79 ASN A N 1
ATOM 671 C CA . ASN B 2 81 ? -10.910 -7.093 5.295 1.00 23.03 79 ASN A CA 1
ATOM 672 C C . ASN B 2 81 ? -10.547 -5.980 4.321 1.00 25.44 79 ASN A C 1
ATOM 673 O O . ASN B 2 81 ? -9.610 -6.153 3.532 1.00 27.60 79 ASN A O 1
ATOM 678 N N . GLY B 2 82 ? -11.225 -4.839 4.371 1.00 21.55 80 GLY A N 1
ATOM 679 C CA . GLY B 2 82 ? -10.935 -3.749 3.471 1.00 22.04 80 GLY A CA 1
ATOM 680 C C . GLY B 2 82 ? -11.839 -3.683 2.263 1.00 25.47 80 GLY A C 1
ATOM 681 O O . GLY B 2 82 ? -11.751 -2.721 1.497 1.00 26.42 80 GLY A O 1
ATOM 682 N N . THR B 2 83 ? -12.710 -4.664 2.073 1.00 23.70 81 THR A N 1
ATOM 683 C CA . THR B 2 83 ? -13.611 -4.655 0.936 1.00 23.54 81 THR A CA 1
ATOM 684 C C . THR B 2 83 ? -14.975 -4.071 1.263 1.00 25.55 81 THR A C 1
ATOM 685 O O . THR B 2 83 ? -15.852 -4.068 0.396 1.00 32.53 81 THR A O 1
ATOM 689 N N . GLY B 2 84 ? -15.185 -3.590 2.482 1.00 22.04 82 GLY A N 1
ATOM 690 C CA . GLY B 2 84 ? -16.510 -3.146 2.873 1.00 24.52 82 GLY A CA 1
ATOM 691 C C . GLY B 2 84 ? -16.506 -1.879 3.699 1.00 23.53 82 GLY A C 1
ATOM 692 O O . GLY B 2 84 ? -15.560 -1.084 3.652 1.00 25.58 82 GLY A O 1
ATOM 693 N N . GLY B 2 85 ? -17.553 -1.693 4.479 1.00 22.20 83 GLY A N 1
ATOM 694 C CA . GLY B 2 85 ? -17.740 -0.471 5.223 1.00 22.06 83 GLY A CA 1
ATOM 695 C C . GLY B 2 85 ? -18.908 0.324 4.679 1.00 21.85 83 GLY A C 1
ATOM 696 O O . GLY B 2 85 ? -19.417 0.077 3.586 1.00 25.77 83 GLY A O 1
ATOM 697 N N . GLU B 2 86 ? -19.321 1.302 5.471 1.00 18.55 84 GLU A N 1
ATOM 698 C CA . GLU B 2 86 ? -20.503 2.083 5.156 1.00 21.90 84 GLU A CA 1
ATOM 699 C C . GLU B 2 86 ? -20.484 3.327 6.022 1.00 23.73 84 GLU A C 1
ATOM 700 O O . GLU B 2 86 ? -20.089 3.257 7.187 1.00 23.34 84 GLU A O 1
ATOM 706 N N . SER B 2 87 ? -20.901 4.455 5.459 1.00 21.75 85 SER A N 1
ATOM 707 C CA . SER B 2 87 ? -20.929 5.676 6.250 1.00 21.45 85 SER A CA 1
ATOM 708 C C . SER B 2 87 ? -22.321 5.895 6.835 1.00 21.72 85 SER A C 1
ATOM 709 O O . SER B 2 87 ? -23.274 5.190 6.522 1.00 21.15 85 SER A O 1
ATOM 712 N N . ILE B 2 88 ? -22.438 6.912 7.694 1.00 23.94 86 ILE A N 1
ATOM 713 C CA . ILE B 2 88 ? -23.751 7.287 8.206 1.00 22.55 86 ILE A CA 1
ATOM 714 C C . ILE B 2 88 ? -24.585 8.009 7.165 1.00 23.82 86 ILE A C 1
ATOM 715 O O . ILE B 2 88 ? -25.766 8.279 7.416 1.00 22.74 86 ILE A O 1
ATOM 720 N N . TYR B 2 89 ? -24.011 8.328 5.998 1.00 22.34 87 TYR A N 1
ATOM 721 C CA . TYR B 2 89 ? -24.726 9.009 4.925 1.00 23.89 87 TYR A CA 1
ATOM 722 C C . TYR B 2 89 ? -25.113 8.087 3.776 1.00 24.69 87 TYR A C 1
ATOM 723 O O . TYR B 2 89 ? -25.692 8.554 2.794 1.00 26.78 87 TYR A O 1
ATOM 732 N N . GLY B 2 90 ? -24.812 6.801 3.878 1.00 25.89 88 GLY A N 1
ATOM 733 C CA . GLY B 2 90 ? -24.936 5.858 2.789 1.00 27.63 88 GLY A CA 1
ATOM 734 C C . GLY B 2 90 ? -23.643 5.102 2.578 1.00 25.09 88 GLY A C 1
ATOM 735 O O . GLY B 2 90 ? -22.650 5.302 3.273 1.00 26.71 88 GLY A O 1
ATOM 736 N N . MET B 2 91 ? -23.668 4.223 1.575 1.00 25.75 89 MET A N 1
ATOM 737 C CA . MET B 2 91 ? -22.475 3.464 1.213 1.00 29.13 89 MET A CA 1
ATOM 738 C C . MET B 2 91 ? -21.282 4.375 0.938 1.00 28.90 89 MET A C 1
ATOM 739 O O . MET B 2 91 ? -20.151 4.046 1.298 1.00 27.85 89 MET A O 1
ATOM 744 N N . LYS B 2 92 ? -21.515 5.533 0.323 1.00 29.38 90 LYS A N 1
ATOM 745 C CA . LYS B 2 92 ? -20.452 6.472 0.006 1.00 24.93 90 LYS A CA 1
ATOM 746 C C . LYS B 2 92 ? -20.934 7.896 0.252 1.00 27.91 90 LYS A C 1
ATOM 747 O O . LYS B 2 92 ? -22.134 8.185 0.169 1.00 26.23 90 LYS A O 1
ATOM 753 N N . PHE B 2 93 ? -19.994 8.794 0.559 1.00 28.02 91 PHE A N 1
ATOM 754 C CA . PHE B 2 93 ? -20.321 10.214 0.607 1.00 24.60 91 PHE A CA 1
ATOM 755 C C . PHE B 2 93 ? -19.163 11.046 0.069 1.00 25.84 91 PHE A C 1
ATOM 756 O O . PHE B 2 93 ? -18.017 10.591 -0.036 1.00 21.53 91 PHE A O 1
ATOM 764 N N . ASP B 2 94 ? -19.498 12.289 -0.264 1.00 26.10 92 ASP A N 1
ATOM 765 C CA . ASP B 2 94 ? -18.625 13.151 -1.046 1.00 25.96 92 ASP A CA 1
ATOM 766 C C . ASP B 2 94 ? -17.373 13.548 -0.273 1.00 22.34 92 ASP A C 1
ATOM 767 O O . ASP B 2 94 ? -17.382 13.651 0.954 1.00 24.01 92 ASP A O 1
ATOM 772 N N . ASP B 2 95 ? -16.295 13.821 -1.008 1.00 22.11 93 ASP A N 1
ATOM 773 C CA . ASP B 2 95 ? -15.189 14.560 -0.414 1.00 23.72 93 ASP A CA 1
ATOM 774 C C . ASP B 2 95 ? -15.676 15.940 0.020 1.00 23.23 93 ASP A C 1
ATOM 775 O O . ASP B 2 95 ? -16.340 16.655 -0.740 1.00 20.10 93 ASP A O 1
ATOM 780 N N . GLU B 2 96 ? -15.399 16.289 1.272 1.00 22.28 94 GLU A N 1
ATOM 781 C CA . GLU B 2 96 ? -15.917 17.534 1.827 1.00 22.73 94 GLU A CA 1
ATOM 782 C C . GLU B 2 96 ? -15.018 18.725 1.489 1.00 25.06 94 GLU A C 1
ATOM 783 O O . GLU B 2 96 ? -15.455 19.699 0.864 1.00 19.25 94 GLU A O 1
ATOM 789 N N . ASN B 2 97 ? -13.770 18.683 1.933 1.00 22.44 95 ASN A N 1
ATOM 790 C CA . ASN B 2 97 ? -12.762 19.626 1.473 1.00 24.24 95 ASN A CA 1
ATOM 791 C C . ASN B 2 97 ? -11.411 18.996 1.744 1.00 25.07 95 ASN A C 1
ATOM 792 O O . ASN B 2 97 ? -11.317 17.900 2.299 1.00 25.68 95 ASN A O 1
ATOM 797 N N . PHE B 2 98 ? -10.367 19.688 1.314 1.00 25.28 96 PHE A N 1
ATOM 798 C CA . PHE B 2 98 ? -9.001 19.231 1.489 1.00 24.70 96 PHE A CA 1
ATOM 799 C C . PHE B 2 98 ? -8.180 20.309 2.177 1.00 24.84 96 PHE A C 1
ATOM 800 O O . PHE B 2 98 ? -6.995 20.476 1.907 1.00 20.77 96 PHE A O 1
ATOM 808 N N . LYS B 2 99 ? -8.828 21.044 3.089 1.00 22.75 97 LYS A N 1
ATOM 809 C CA . LYS B 2 99 ? -8.180 22.154 3.777 1.00 24.42 97 LYS A CA 1
ATOM 810 C C . LYS B 2 99 ? -6.950 21.704 4.561 1.00 25.78 97 LYS A C 1
ATOM 811 O O . LYS B 2 99 ? -5.947 22.426 4.614 1.00 25.32 97 LYS A O 1
ATOM 817 N N . VAL B 2 100 ? -7.012 20.535 5.204 1.00 20.74 98 VAL A N 1
ATOM 818 C CA . VAL B 2 100 ? -5.926 20.064 6.065 1.00 21.29 98 VAL A CA 1
ATOM 819 C C . VAL B 2 100 ? -4.981 19.183 5.262 1.00 20.85 98 VAL A C 1
ATOM 820 O O . VAL B 2 100 ? -5.423 18.232 4.603 1.00 21.33 98 VAL A O 1
ATOM 824 N N . LYS B 2 101 ? -3.677 19.462 5.363 1.00 18.20 99 LYS A N 1
ATOM 825 C CA . LYS B 2 101 ? -2.639 18.709 4.663 1.00 23.12 99 LYS A CA 1
ATOM 826 C C . LYS B 2 101 ? -2.184 17.486 5.461 1.00 21.74 99 LYS A C 1
ATOM 827 O O . LYS B 2 101 ? -2.173 17.497 6.690 1.00 16.65 99 LYS A O 1
ATOM 833 N N . HIS B 2 102 ? -1.759 16.446 4.738 1.00 19.78 100 HIS A N 1
ATOM 834 C CA . HIS B 2 102 ? -1.128 15.273 5.346 1.00 24.37 100 HIS A CA 1
ATOM 835 C C . HIS B 2 102 ? 0.356 15.575 5.590 1.00 26.45 100 HIS A C 1
ATOM 836 O O . HIS B 2 102 ? 1.257 14.990 4.978 1.00 25.80 100 HIS A O 1
ATOM 843 N N . ASP B 2 103 ? 0.617 16.504 6.512 1.00 24.92 101 ASP A N 1
ATOM 844 C CA . ASP B 2 103 ? 1.969 17.023 6.691 1.00 25.12 101 ASP A CA 1
ATOM 845 C C . ASP B 2 103 ? 2.613 16.631 8.023 1.00 26.82 101 ASP A C 1
ATOM 846 O O . ASP B 2 103 ? 3.549 17.298 8.462 1.00 27.92 101 ASP A O 1
ATOM 851 N N . LYS B 2 104 ? 2.157 15.565 8.670 1.00 27.75 102 LYS A N 1
ATOM 852 C CA . LYS B 2 104 ? 2.671 15.184 9.983 1.00 24.17 102 LYS A CA 1
ATOM 853 C C . LYS B 2 104 ? 2.133 13.795 10.321 1.00 23.23 102 LYS A C 1
ATOM 854 O O . LYS B 2 104 ? 1.116 13.373 9.769 1.00 23.21 102 LYS A O 1
ATOM 860 N N . PRO B 2 105 ? 2.825 13.055 11.188 1.00 23.38 103 PRO A N 1
ATOM 861 C CA . PRO B 2 105 ? 2.286 11.767 11.631 1.00 25.73 103 PRO A CA 1
ATOM 862 C C . PRO B 2 105 ? 1.075 11.992 12.523 1.00 21.88 103 PRO A C 1
ATOM 863 O O . PRO B 2 105 ? 0.891 13.064 13.103 1.00 24.32 103 PRO A O 1
ATOM 867 N N . GLY B 2 106 ? 0.239 10.964 12.624 1.00 20.11 104 GLY A N 1
ATOM 868 C CA . GLY B 2 106 ? -0.891 11.005 13.528 1.00 18.81 104 GLY A CA 1
ATOM 869 C C . GLY B 2 106 ? -2.122 11.682 12.981 1.00 22.27 104 GLY A C 1
ATOM 870 O O . GLY B 2 106 ? -3.047 11.984 13.752 1.00 19.13 104 GLY A O 1
ATOM 871 N N . LEU B 2 107 ? -2.167 11.950 11.683 1.00 21.41 105 LEU A N 1
ATOM 872 C CA . LEU B 2 107 ? -3.367 12.521 11.106 1.00 21.35 105 LEU A CA 1
ATOM 873 C C . LEU B 2 107 ? -4.338 11.410 10.747 1.00 20.46 105 LEU A C 1
ATOM 874 O O . LEU B 2 107 ? -3.942 10.317 10.331 1.00 17.88 105 LEU A O 1
ATOM 879 N N . LEU B 2 108 ? -5.612 11.694 10.953 1.00 20.91 106 LEU A N 1
ATOM 880 C CA . LEU B 2 108 ? -6.704 10.789 10.659 1.00 17.35 106 LEU A CA 1
ATOM 881 C C . LEU B 2 108 ? -7.334 11.252 9.355 1.00 18.44 106 LEU A C 1
ATOM 882 O O . LEU B 2 108 ? -7.705 12.422 9.223 1.00 19.41 106 LEU A O 1
ATOM 887 N N . SER B 2 109 ? -7.437 10.349 8.389 1.00 18.45 107 SER A N 1
ATOM 888 C CA . SER B 2 109 ? -7.895 10.726 7.065 1.00 18.77 107 SER A CA 1
ATOM 889 C C . SER B 2 109 ? -8.769 9.616 6.497 1.00 21.20 107 SER A C 1
ATOM 890 O O . SER B 2 109 ? -8.698 8.455 6.923 1.00 17.45 107 SER A O 1
ATOM 893 N N . MET B 2 110 ? -9.607 9.985 5.528 1.00 20.62 108 MET A N 1
ATOM 894 C CA . MET B 2 110 ? -10.546 9.041 4.937 1.00 18.94 108 MET A CA 1
ATOM 895 C C . MET B 2 110 ? -9.896 8.193 3.851 1.00 22.63 108 MET A C 1
ATOM 896 O O . MET B 2 110 ? -9.318 8.725 2.896 1.00 22.73 108 MET A O 1
ATOM 901 N N . ALA B 2 111 ? -10.014 6.870 3.987 1.00 21.57 109 ALA A N 1
ATOM 902 C CA . ALA B 2 111 ? -9.665 5.978 2.897 1.00 24.61 109 ALA A CA 1
ATOM 903 C C . AL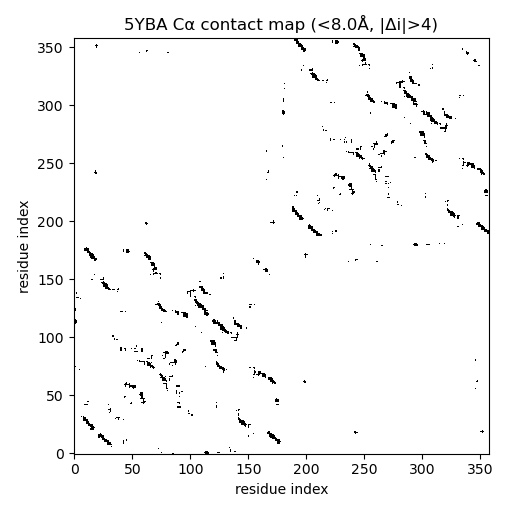A B 2 111 ? -10.740 6.079 1.829 1.00 23.43 109 ALA A C 1
ATOM 904 O O . ALA B 2 111 ? -11.902 6.351 2.131 1.00 22.99 109 ALA A O 1
ATOM 906 N N . ASN B 2 112 ? -10.353 5.898 0.573 1.00 22.69 110 ASN A N 1
ATOM 907 C CA . ASN B 2 112 ? -11.371 5.895 -0.470 1.00 27.27 110 ASN A CA 1
ATOM 908 C C . ASN B 2 112 ? -10.800 5.244 -1.717 1.00 28.34 110 ASN A C 1
ATOM 909 O O . ASN B 2 112 ? -9.619 4.898 -1.781 1.00 31.65 110 ASN A O 1
ATOM 914 N N . ALA B 2 113 ? -11.675 5.070 -2.708 1.00 28.67 111 ALA A N 1
ATOM 915 C CA . ALA B 2 113 ? -11.349 4.505 -4.010 1.00 29.95 111 ALA A CA 1
ATOM 916 C C . ALA B 2 113 ? -11.424 5.551 -5.116 1.00 32.87 111 ALA A C 1
ATOM 917 O O . ALA B 2 113 ? -11.807 5.235 -6.243 1.00 35.94 111 ALA A O 1
ATOM 919 N N . GLY B 2 114 ? -11.092 6.803 -4.812 1.00 28.29 112 GLY A N 1
ATOM 920 C CA . GLY B 2 114 ? -11.236 7.864 -5.777 1.00 25.67 112 GLY A CA 1
ATOM 921 C C . GLY B 2 114 ? -12.132 8.966 -5.267 1.00 27.93 112 GLY A C 1
ATOM 922 O O . GLY B 2 114 ? -12.585 8.942 -4.120 1.00 31.27 112 GLY A O 1
ATOM 923 N N . PRO B 2 115 ? -12.405 9.963 -6.108 1.00 28.95 113 PRO A N 1
ATOM 924 C CA . PRO B 2 115 ? -13.132 11.147 -5.627 1.00 27.24 113 PRO A CA 1
ATOM 925 C C . PRO B 2 115 ? -14.550 10.806 -5.195 1.00 24.70 113 PRO A C 1
ATOM 926 O O . PRO B 2 115 ? -15.239 10.006 -5.830 1.00 26.30 113 PRO A O 1
ATOM 930 N N . ASN B 2 116 ? -14.961 11.401 -4.077 1.00 26.08 114 ASN A N 1
ATOM 931 C CA . ASN B 2 116 ? -16.307 11.250 -3.520 1.00 24.64 114 ASN A CA 1
ATOM 932 C C . ASN B 2 116 ? -16.698 9.781 -3.346 1.00 27.21 114 ASN A C 1
ATOM 933 O O . ASN B 2 116 ? -17.780 9.353 -3.755 1.00 25.52 114 ASN A O 1
ATOM 938 N N . THR B 2 117 ? -15.812 8.997 -2.703 1.00 27.74 115 THR A N 1
ATOM 939 C CA . THR B 2 117 ? -16.129 7.605 -2.377 1.00 26.41 115 THR A CA 1
ATOM 940 C C . THR B 2 117 ? -15.801 7.267 -0.925 1.00 25.63 115 THR A C 1
ATOM 941 O O . THR B 2 117 ? -15.440 6.126 -0.619 1.00 27.56 115 THR A O 1
ATOM 945 N N . ASN B 2 118 ? -15.927 8.234 -0.020 1.00 21.19 116 ASN A N 1
ATOM 946 C CA . ASN B 2 118 ? -15.700 7.970 1.393 1.00 20.59 116 ASN A CA 1
ATOM 947 C C . ASN B 2 118 ? -16.749 7.016 1.949 1.00 24.54 116 ASN A C 1
ATOM 948 O O . ASN B 2 118 ? -17.939 7.126 1.642 1.00 22.91 116 ASN A O 1
ATOM 953 N N . GLY B 2 119 ? -16.309 6.088 2.796 1.00 21.32 117 GLY A N 1
ATOM 954 C CA . GLY B 2 119 ? -17.255 5.252 3.505 1.00 19.53 117 GLY A CA 1
ATOM 955 C C . GLY B 2 119 ? -17.042 5.315 5.002 1.00 22.97 117 GLY A C 1
ATOM 956 O O . GLY B 2 119 ? -17.270 6.354 5.635 1.00 23.17 117 GLY A O 1
ATOM 957 N N . SER B 2 120 ? -16.603 4.198 5.584 1.00 18.06 118 SER A N 1
ATOM 958 C CA . SER B 2 120 ? -16.218 4.164 6.983 1.00 18.50 118 SER A CA 1
ATOM 959 C C . SER B 2 120 ? -14.734 3.910 7.179 1.00 19.47 118 SER A C 1
ATOM 960 O O . SER B 2 120 ? -14.232 4.112 8.289 1.00 18.42 118 SER A O 1
ATOM 963 N N . GLN B 2 121 ? -14.015 3.494 6.141 1.00 19.68 119 GLN A N 1
ATOM 964 C CA . GLN B 2 121 ? -12.599 3.220 6.318 1.00 20.82 119 GLN A CA 1
ATOM 965 C C . GLN B 2 121 ? -11.806 4.504 6.442 1.00 19.54 119 GLN A C 1
ATOM 966 O O . GLN B 2 121 ? -12.041 5.492 5.737 1.00 16.61 119 GLN A O 1
ATOM 972 N N . PHE B 2 122 ? -10.832 4.458 7.333 1.00 18.32 120 PHE A N 1
ATOM 973 C CA . PHE B 2 122 ? -10.016 5.600 7.674 1.00 17.81 120 PHE A CA 1
ATOM 974 C C . PHE B 2 122 ? -8.587 5.103 7.796 1.00 18.81 120 PHE A C 1
ATOM 975 O O . PHE B 2 122 ? -8.336 3.907 7.973 1.00 17.74 120 PHE A O 1
ATOM 983 N N . PHE B 2 123 ? -7.641 6.023 7.738 1.00 16.10 121 PHE A N 1
ATOM 984 C CA . PHE B 2 123 ? -6.285 5.649 8.058 1.00 17.62 121 PHE A CA 1
ATOM 985 C C . PHE B 2 123 ? -5.710 6.686 9.001 1.00 16.20 121 PHE A C 1
ATOM 986 O O . PHE B 2 123 ? -6.236 7.792 9.138 1.00 15.88 121 PHE A O 1
ATOM 994 N N . ILE B 2 124 ? -4.658 6.279 9.700 1.00 15.54 122 ILE A N 1
ATOM 995 C CA . ILE B 2 124 ? -3.877 7.161 10.558 1.00 17.39 122 ILE A CA 1
ATOM 996 C C . ILE B 2 124 ? -2.475 7.162 9.994 1.00 19.23 122 ILE A C 1
ATOM 997 O O . ILE B 2 124 ? -1.882 6.089 9.818 1.00 18.45 122 ILE A O 1
ATOM 1002 N N . THR B 2 125 ? -1.956 8.347 9.670 1.00 18.52 123 THR A N 1
ATOM 1003 C CA . THR B 2 125 ? -0.627 8.417 9.087 1.00 17.92 123 THR A CA 1
ATOM 1004 C C . THR B 2 125 ? 0.438 8.217 10.158 1.00 18.49 123 THR A C 1
ATOM 1005 O O . THR B 2 125 ? 0.255 8.586 11.320 1.00 20.14 123 THR A O 1
ATOM 1009 N N . THR B 2 126 ? 1.562 7.635 9.760 1.00 16.69 124 THR A N 1
ATOM 1010 C CA . THR B 2 126 ? 2.720 7.540 10.636 1.00 21.24 124 THR A CA 1
ATOM 1011 C C . THR B 2 126 ? 3.894 8.359 10.126 1.00 24.04 124 THR A C 1
ATOM 1012 O O . THR B 2 126 ? 4.897 8.501 10.838 1.00 22.51 124 THR A O 1
ATOM 1016 N N . VAL B 2 127 ? 3.771 8.924 8.927 1.00 22.32 125 VAL A N 1
ATOM 1017 C CA . VAL B 2 127 ? 4.721 9.859 8.345 1.00 22.12 125 VAL A CA 1
ATOM 1018 C C . VAL B 2 127 ? 3.925 10.974 7.674 1.00 25.22 125 VAL A C 1
ATOM 1019 O O . VAL B 2 127 ? 2.706 10.880 7.505 1.00 21.34 125 VAL A O 1
ATOM 1023 N N . GLU B 2 128 ? 4.623 12.037 7.275 1.00 25.54 126 GLU A N 1
ATOM 1024 C CA . GLU B 2 128 ? 4.007 13.014 6.385 1.00 25.06 126 GLU A CA 1
ATOM 1025 C C . GLU B 2 128 ? 3.762 12.358 5.034 1.00 22.96 126 GLU A C 1
ATOM 1026 O O . GLU B 2 128 ? 4.616 11.629 4.527 1.00 22.55 126 GLU A O 1
ATOM 1032 N N . THR B 2 129 ? 2.577 12.583 4.459 1.00 21.31 127 THR A N 1
ATOM 1033 C CA . THR B 2 129 ? 2.186 11.958 3.190 1.00 23.43 127 THR A CA 1
ATOM 1034 C C . THR B 2 129 ? 1.610 13.013 2.250 1.00 24.58 127 THR A C 1
ATOM 1035 O O . THR B 2 129 ? 0.414 12.993 1.928 1.00 23.19 127 THR A O 1
ATOM 1039 N N . PRO B 2 130 ? 2.450 13.928 1.750 1.00 24.72 128 PRO A N 1
ATOM 1040 C CA . PRO B 2 130 ? 1.915 15.039 0.935 1.00 22.35 128 PRO A CA 1
ATOM 1041 C C . PRO B 2 130 ? 1.298 14.599 -0.381 1.00 23.01 128 PRO A C 1
ATOM 1042 O O . PRO B 2 130 ? 0.383 15.270 -0.868 1.00 20.99 128 PRO A O 1
ATOM 1046 N N . TRP B 2 131 ? 1.746 13.481 -0.964 1.00 21.09 129 TRP A N 1
ATOM 1047 C CA . TRP B 2 131 ? 1.117 12.967 -2.180 1.00 24.17 129 TRP A CA 1
ATOM 1048 C C . TRP B 2 131 ? -0.333 12.546 -1.970 1.00 24.14 129 TRP A C 1
ATOM 1049 O O . TRP B 2 131 ? -1.024 12.265 -2.954 1.00 24.70 129 TRP A O 1
ATOM 1060 N N . LEU B 2 132 ? -0.809 12.475 -0.726 1.00 23.41 130 LEU A N 1
ATOM 1061 C CA . LEU B 2 132 ? -2.218 12.206 -0.477 1.00 24.65 130 LEU A CA 1
ATOM 1062 C C . LEU B 2 132 ? -3.066 13.468 -0.432 1.00 24.67 130 LEU A C 1
ATOM 1063 O O . LEU B 2 132 ? -4.298 13.360 -0.434 1.00 24.71 130 LEU A O 1
ATOM 1068 N N . ASP B 2 133 ? -2.438 14.649 -0.403 1.00 22.76 131 ASP A N 1
ATOM 1069 C CA . ASP B 2 133 ? -3.169 15.912 -0.354 1.00 24.00 131 ASP A CA 1
ATOM 1070 C C . ASP B 2 133 ? -4.020 16.087 -1.598 1.00 25.03 131 ASP A C 1
ATOM 1071 O O . ASP B 2 133 ? -3.560 15.861 -2.719 1.00 24.76 131 ASP A O 1
ATOM 1076 N N . GLY B 2 134 ? -5.268 16.505 -1.392 1.00 28.59 132 GLY A N 1
ATOM 1077 C CA . GLY B 2 134 ? -6.209 16.674 -2.472 1.00 26.08 132 GLY A CA 1
ATOM 1078 C C . GLY B 2 134 ? -6.920 15.415 -2.900 1.00 27.41 132 GLY A C 1
ATOM 1079 O O . GLY B 2 134 ? -7.782 15.486 -3.779 1.00 30.84 132 GLY A O 1
ATOM 1080 N N . HIS B 2 135 ? -6.581 14.256 -2.325 1.00 27.17 133 HIS A N 1
ATOM 1081 C CA . HIS B 2 135 ? -7.248 13.003 -2.652 1.00 26.24 133 HIS A CA 1
ATOM 1082 C C . HIS B 2 135 ? -7.949 12.351 -1.473 1.00 25.01 133 HIS A C 1
ATOM 1083 O O . HIS B 2 135 ? -8.849 11.542 -1.695 1.00 22.57 133 HIS A O 1
ATOM 1090 N N . HIS B 2 136 ? -7.544 12.658 -0.242 1.00 19.42 134 HIS A N 1
ATOM 1091 C CA . HIS B 2 136 ? -8.113 12.084 0.965 1.00 24.13 134 HIS A CA 1
ATOM 1092 C C . HIS B 2 136 ? -8.378 13.215 1.948 1.00 22.08 134 HIS A C 1
ATOM 1093 O O . HIS B 2 136 ? -7.545 14.109 2.118 1.00 21.99 134 HIS A O 1
ATOM 1100 N N . CYS B 2 137 ? -9.555 13.195 2.561 1.00 20.20 135 CYS A N 1
ATOM 1101 C CA . CYS B 2 137 ? -9.993 14.262 3.456 1.00 20.13 135 CYS A CA 1
ATOM 1102 C C . CYS B 2 137 ? -9.439 13.996 4.852 1.00 16.91 135 CYS A C 1
ATOM 1103 O O . CYS B 2 137 ? -9.798 13.000 5.487 1.00 18.91 135 CYS A O 1
ATOM 1106 N N . VAL B 2 138 ? -8.571 14.881 5.328 1.00 18.17 136 VAL A N 1
ATOM 1107 C CA . VAL B 2 138 ? -8.053 14.807 6.693 1.00 17.32 136 VAL A CA 1
ATOM 1108 C C . VAL B 2 138 ? -9.063 15.453 7.623 1.00 17.39 136 VAL A C 1
ATOM 1109 O O . VAL B 2 138 ? -9.415 16.626 7.455 1.00 17.80 136 VAL A O 1
ATOM 1113 N N . PHE B 2 139 ? -9.504 14.709 8.635 1.00 17.19 137 PHE A N 1
ATOM 1114 C CA . PHE B 2 139 ? -10.594 15.184 9.471 1.00 18.52 137 PHE A CA 1
ATOM 1115 C C . PHE B 2 139 ? -10.323 15.137 10.968 1.00 21.41 137 PHE A C 1
ATOM 1116 O O . PHE B 2 139 ? -11.220 15.489 11.751 1.00 20.98 137 PHE A O 1
ATOM 1124 N N . GLY B 2 140 ? -9.137 14.722 11.391 1.00 18.63 138 GLY A N 1
ATOM 1125 C CA . GLY B 2 140 ? -8.821 14.732 12.808 1.00 20.11 138 GLY A CA 1
ATOM 1126 C C . GLY B 2 140 ? -7.377 14.349 13.031 1.00 22.64 138 GLY A C 1
ATOM 1127 O O . GLY B 2 140 ? -6.595 14.204 12.086 1.00 20.78 138 GLY A O 1
ATOM 1128 N N . GLN B 2 141 ? -7.033 14.161 14.307 1.00 19.46 139 GLN A N 1
ATOM 1129 C CA . GLN B 2 141 ? -5.672 13.809 14.654 1.00 17.80 139 GLN A CA 1
ATOM 1130 C C . GLN B 2 141 ? -5.641 13.066 15.983 1.00 19.82 139 GLN A C 1
ATOM 1131 O O . GLN B 2 141 ? -6.537 13.192 16.820 1.00 18.72 139 GLN A O 1
ATOM 1137 N N . VAL B 2 142 ? -4.586 12.266 16.147 1.00 22.99 140 VAL A N 1
ATOM 1138 C CA . VAL B 2 142 ? -4.313 11.567 17.396 1.00 21.76 140 VAL A CA 1
ATOM 1139 C C . VAL B 2 142 ? -3.824 12.570 18.433 1.00 25.50 140 VAL A C 1
ATOM 1140 O O . VAL B 2 142 ? -2.825 13.261 18.212 1.00 25.08 140 VAL A O 1
ATOM 1144 N N . ILE B 2 143 ? -4.510 12.641 19.579 1.00 25.86 141 ILE A N 1
ATOM 1145 C CA . ILE B 2 143 ? -4.007 13.420 20.706 1.00 27.93 141 ILE A CA 1
ATOM 1146 C C . ILE B 2 143 ? -3.485 12.555 21.853 1.00 26.36 141 ILE A C 1
ATOM 1147 O O . ILE B 2 143 ? -2.736 13.067 22.693 1.00 29.46 141 ILE A O 1
ATOM 1152 N N . GLU B 2 144 ? -3.845 11.277 21.922 1.00 25.19 142 GLU A N 1
ATOM 1153 C CA . GLU B 2 144 ? -3.219 10.358 22.865 1.00 29.16 142 GLU A CA 1
ATOM 1154 C C . GLU B 2 144 ? -2.935 9.031 22.185 1.00 26.05 142 GLU A C 1
ATOM 1155 O O . GLU B 2 144 ? -3.678 8.596 21.299 1.00 23.06 142 GLU A O 1
ATOM 1161 N N . GLY B 2 145 ? -1.880 8.367 22.645 1.00 23.49 143 GLY A N 1
ATOM 1162 C CA . GLY B 2 145 ? -1.648 6.996 22.250 1.00 23.24 143 GLY A CA 1
ATOM 1163 C C . GLY B 2 145 ? -0.964 6.839 20.921 1.00 23.68 143 GLY A C 1
ATOM 1164 O O . GLY B 2 145 ? -1.134 5.809 20.262 1.00 22.80 143 GLY A O 1
ATOM 1165 N N . MET B 2 146 ? -0.184 7.833 20.501 1.00 23.01 144 MET A N 1
ATOM 1166 C CA . MET B 2 146 ? 0.567 7.679 19.264 1.00 24.61 144 MET A CA 1
ATOM 1167 C C . MET B 2 146 ? 1.502 6.479 19.336 1.00 22.84 144 MET A C 1
ATOM 1168 O O . MET B 2 146 ? 1.773 5.837 18.313 1.00 19.90 144 MET A O 1
ATOM 1173 N N . ASP B 2 147 ? 2.000 6.151 20.529 1.00 21.00 145 ASP A N 1
ATOM 1174 C CA . ASP B 2 147 ? 2.835 4.962 20.634 1.00 24.02 145 ASP A CA 1
ATOM 1175 C C . ASP B 2 147 ? 2.041 3.705 20.311 1.00 22.45 145 ASP A C 1
ATOM 1176 O O . ASP B 2 147 ? 2.575 2.771 19.709 1.00 20.57 145 ASP A O 1
ATOM 1181 N N . ILE B 2 148 ? 0.760 3.670 20.672 1.00 22.09 146 ILE A N 1
ATOM 1182 C CA . ILE B 2 148 ? -0.053 2.519 20.319 1.00 19.88 146 ILE A CA 1
ATOM 1183 C C . ILE B 2 148 ? -0.248 2.448 18.810 1.00 20.28 146 ILE A C 1
ATOM 1184 O O . ILE B 2 148 ? -0.264 1.357 18.226 1.00 20.65 146 ILE A O 1
ATOM 1189 N N . VAL B 2 149 ? -0.396 3.603 18.151 1.00 20.78 147 VAL A N 1
ATOM 1190 C CA . VAL B 2 149 ? -0.379 3.636 16.685 1.00 19.52 147 VAL A CA 1
ATOM 1191 C C . VAL B 2 149 ? 0.918 3.036 16.148 1.00 22.34 147 VAL A C 1
ATOM 1192 O O . VAL B 2 149 ? 0.908 2.300 15.154 1.00 21.86 147 VAL A O 1
ATOM 1196 N N . LYS B 2 150 ? 2.052 3.334 16.798 1.00 17.75 148 LYS A N 1
ATOM 1197 C CA . LYS B 2 150 ? 3.326 2.740 16.401 1.00 21.73 148 LYS A CA 1
ATOM 1198 C C . LYS B 2 150 ? 3.361 1.242 16.669 1.00 20.25 148 LYS A C 1
ATOM 1199 O O . LYS B 2 150 ? 3.961 0.488 15.890 1.00 17.61 148 LYS A O 1
ATOM 1205 N N . GLN B 2 151 ? 2.734 0.792 17.758 1.00 21.30 149 GLN A N 1
ATOM 1206 C CA . GLN B 2 151 ? 2.676 -0.641 18.024 1.00 21.64 149 GLN A CA 1
ATOM 1207 C C . GLN B 2 151 ? 1.861 -1.355 16.961 1.00 20.88 149 GLN A C 1
ATOM 1208 O O . GLN B 2 151 ? 2.233 -2.445 16.517 1.00 23.25 149 GLN A O 1
ATOM 1214 N N . ILE B 2 152 ? 0.760 -0.751 16.516 1.00 19.81 150 ILE A N 1
ATOM 1215 C CA . ILE B 2 152 ? 0.018 -1.341 15.400 1.00 21.08 150 ILE A CA 1
ATOM 1216 C C . ILE B 2 152 ? 0.870 -1.330 14.135 1.00 19.38 150 ILE A C 1
ATOM 1217 O O . ILE B 2 152 ? 0.965 -2.334 13.417 1.00 19.17 150 ILE A O 1
ATOM 1222 N N . GLU B 2 153 ? 1.487 -0.184 13.837 1.00 18.38 151 GLU A N 1
ATOM 1223 C CA . GLU B 2 153 ? 2.345 -0.063 12.662 1.00 21.01 151 GLU A CA 1
ATOM 1224 C C . GLU B 2 153 ? 3.383 -1.174 12.607 1.00 21.63 151 GLU A C 1
ATOM 1225 O O . GLU B 2 153 ? 3.611 -1.778 11.549 1.00 19.51 151 GLU A O 1
ATOM 1231 N N . SER B 2 154 ? 4.006 -1.470 13.746 1.00 19.28 152 SER A N 1
ATOM 1232 C CA . SER B 2 154 ? 5.042 -2.496 13.803 1.00 21.52 152 SER A CA 1
ATOM 1233 C C . SER B 2 154 ? 4.557 -3.887 13.428 1.00 24.96 152 SER A C 1
ATOM 1234 O O . SER B 2 154 ? 5.399 -4.762 13.226 1.00 21.26 152 SER A O 1
ATOM 1237 N N . CYS B 2 155 ? 3.245 -4.123 13.337 1.00 21.36 153 CYS A N 1
ATOM 1238 C CA . CYS B 2 155 ? 2.721 -5.420 12.913 1.00 24.14 153 CYS A CA 1
ATOM 1239 C C . CYS B 2 155 ? 2.457 -5.511 11.415 1.00 25.04 153 CYS A C 1
ATOM 1240 O O . CYS B 2 155 ? 1.912 -6.522 10.958 1.00 21.34 153 CYS A O 1
ATOM 1243 N N . GLY B 2 156 ? 2.793 -4.478 10.644 1.00 22.92 154 GLY A N 1
ATOM 1244 C CA . GLY B 2 156 ? 2.450 -4.429 9.239 1.00 23.32 154 GLY A CA 1
ATOM 1245 C C . GLY B 2 156 ? 3.574 -4.899 8.343 1.00 24.27 154 GLY A C 1
ATOM 1246 O O . GLY B 2 156 ? 4.608 -5.389 8.788 1.00 23.08 154 GLY A O 1
ATOM 1247 N N . THR B 2 157 ? 3.345 -4.755 7.043 1.00 22.95 155 THR A N 1
ATOM 1248 C CA . THR B 2 157 ? 4.295 -5.146 6.016 1.00 25.19 155 THR A CA 1
ATOM 1249 C C . THR B 2 157 ? 4.176 -4.163 4.861 1.00 30.22 155 THR A C 1
ATOM 1250 O O . THR B 2 157 ? 3.211 -3.394 4.771 1.00 25.66 155 THR A O 1
ATOM 1254 N N . GLU B 2 158 ? 5.147 -4.231 3.945 1.00 28.45 156 GLU A N 1
ATOM 1255 C CA . GLU B 2 158 ? 5.103 -3.374 2.766 1.00 33.03 156 GLU A CA 1
ATOM 1256 C C . GLU B 2 158 ? 3.827 -3.606 1.958 1.00 35.33 156 GLU A C 1
ATOM 1257 O O . GLU B 2 158 ? 3.246 -2.655 1.423 1.00 33.72 156 GLU A O 1
ATOM 1263 N N . SER B 2 159 ? 3.354 -4.854 1.878 1.00 31.16 157 SER A N 1
ATOM 1264 C CA . SER B 2 159 ? 2.130 -5.117 1.131 1.00 30.67 157 SER A CA 1
ATOM 1265 C C . SER B 2 159 ? 0.875 -4.666 1.867 1.00 29.13 157 SER A C 1
ATOM 1266 O O . SER B 2 159 ? -0.211 -4.660 1.272 1.00 26.86 157 SER A O 1
ATOM 1269 N N . GLY B 2 160 ? 0.993 -4.286 3.134 1.00 27.51 158 GLY A N 1
ATOM 1270 C CA . GLY B 2 160 ? -0.157 -3.955 3.937 1.00 25.11 158 GLY A CA 1
ATOM 1271 C C . GLY B 2 160 ? -0.723 -5.106 4.735 1.00 24.22 158 GLY A C 1
ATOM 1272 O O . GLY B 2 160 ? -1.605 -4.879 5.569 1.00 21.61 158 GLY A O 1
ATOM 1273 N N . ARG B 2 161 ? -0.229 -6.325 4.528 1.00 25.64 159 ARG A N 1
ATOM 1274 C CA . ARG B 2 161 ? -0.782 -7.489 5.214 1.00 25.56 159 ARG A CA 1
ATOM 1275 C C . ARG B 2 161 ? -0.365 -7.476 6.666 1.00 21.95 159 ARG A C 1
ATOM 1276 O O . ARG B 2 161 ? 0.834 -7.288 6.974 1.00 25.16 159 ARG A O 1
ATOM 1284 N N . PRO B 2 162 ? -1.262 -7.632 7.630 1.00 22.07 160 PRO A N 1
ATOM 1285 C CA . PRO B 2 162 ? -0.884 -7.601 9.029 1.00 22.67 160 PRO A CA 1
ATOM 1286 C C . PRO B 2 162 ? -0.275 -8.933 9.432 1.00 23.98 160 PRO A C 1
ATOM 1287 O O . PRO B 2 162 ? -0.690 -9.989 8.947 1.00 26.01 160 PRO A O 1
ATOM 1291 N N . ARG B 2 163 ? 0.711 -8.875 10.316 1.00 21.85 161 ARG A N 1
ATOM 1292 C CA . ARG B 2 163 ? 1.320 -10.077 10.857 1.00 24.66 161 ARG A CA 1
ATOM 1293 C C . ARG B 2 163 ? 0.773 -10.407 12.232 1.00 24.85 161 ARG A C 1
ATOM 1294 O O . ARG B 2 163 ? 1.172 -11.410 12.833 1.00 28.35 161 ARG A O 1
ATOM 1302 N N . ALA B 2 164 ? -0.154 -9.595 12.719 1.00 19.89 162 ALA A N 1
ATOM 1303 C CA . ALA B 2 164 ? -0.820 -9.809 13.987 1.00 23.67 162 ALA A CA 1
ATOM 1304 C C . ALA B 2 164 ? -2.127 -9.030 13.960 1.00 22.14 162 ALA A C 1
ATOM 1305 O O . ALA B 2 164 ? -2.240 -7.996 13.295 1.00 21.89 162 ALA A O 1
ATOM 1307 N N . MET B 2 165 ? -3.112 -9.551 14.673 1.00 20.31 163 MET A N 1
ATOM 1308 C CA . MET B 2 165 ? -4.448 -8.971 14.684 1.00 20.32 163 MET A CA 1
ATOM 1309 C C . MET B 2 165 ? -4.504 -7.821 15.684 1.00 19.49 163 MET A C 1
ATOM 1310 O O . MET B 2 165 ? -4.369 -8.027 16.897 1.00 22.14 163 MET A O 1
ATOM 1315 N N . CYS B 2 166 ? -4.701 -6.609 15.176 1.00 19.50 164 CYS A N 1
ATOM 1316 C CA . CYS B 2 166 ? -4.832 -5.402 15.985 1.00 19.46 164 CYS A CA 1
ATOM 1317 C C . CYS B 2 166 ? -6.293 -4.975 15.933 1.00 21.52 164 CYS A C 1
ATOM 1318 O O . CYS B 2 166 ? -6.835 -4.731 14.847 1.00 17.91 164 CYS A O 1
ATOM 1321 N N . MET B 2 167 ? -6.939 -4.926 17.092 1.00 19.83 165 MET A N 1
ATOM 1322 C CA . MET B 2 167 ? -8.385 -4.787 17.139 1.00 20.66 165 MET A CA 1
ATOM 1323 C C . MET B 2 167 ? -8.791 -3.563 17.942 1.00 20.02 165 MET A C 1
ATOM 1324 O O . MET B 2 167 ? -8.165 -3.233 18.952 1.00 21.10 165 MET A O 1
ATOM 1329 N N . VAL B 2 168 ? -9.840 -2.893 17.475 1.00 20.47 166 VAL A N 1
ATOM 1330 C CA . VAL B 2 168 ? -10.567 -1.904 18.257 1.00 17.63 166 VAL A CA 1
ATOM 1331 C C . VAL B 2 168 ? -11.559 -2.685 19.138 1.00 20.27 166 VAL A C 1
ATOM 1332 O O . VAL B 2 168 ? -12.638 -3.069 18.678 1.00 22.29 166 VAL A O 1
ATOM 1336 N N . THR B 2 169 ? -11.175 -2.929 20.390 1.00 18.67 167 THR A N 1
ATOM 1337 C CA . THR B 2 169 ? -11.995 -3.778 21.258 1.00 21.17 167 THR A CA 1
ATOM 1338 C C . THR B 2 169 ? -13.191 -3.015 21.816 1.00 22.34 167 THR A C 1
ATOM 1339 O O . THR B 2 169 ? -14.230 -3.620 22.119 1.00 18.71 167 THR A O 1
ATOM 1343 N N . ASP B 2 170 ? -13.063 -1.699 21.950 1.00 23.41 168 ASP A N 1
ATOM 1344 C CA . ASP B 2 170 ? -14.193 -0.842 22.262 1.00 22.32 168 ASP A CA 1
ATOM 1345 C C . ASP B 2 170 ? -13.855 0.557 21.778 1.00 24.74 168 ASP A C 1
ATOM 1346 O O . ASP B 2 170 ? -12.687 0.885 21.535 1.00 22.93 168 ASP A O 1
ATOM 1351 N N . CYS B 2 171 ? -14.894 1.369 21.611 1.00 20.61 169 CYS A N 1
ATOM 1352 C CA . CYS B 2 171 ? -14.727 2.716 21.098 1.00 21.65 169 CYS A CA 1
ATOM 1353 C C . CYS B 2 171 ? -15.896 3.554 21.568 1.00 24.57 169 CYS A C 1
ATOM 1354 O O . CYS B 2 171 ? -16.890 3.043 22.083 1.00 24.36 169 CYS A O 1
ATOM 1357 N N . GLY B 2 172 ? -15.774 4.865 21.384 1.00 26.54 170 GLY A N 1
ATOM 1358 C CA . GLY B 2 172 ? -16.871 5.744 21.716 1.00 20.62 170 GLY A CA 1
ATOM 1359 C C . GLY B 2 172 ? -16.404 7.185 21.726 1.00 25.87 170 GLY A C 1
ATOM 1360 O O . GLY B 2 172 ? -15.275 7.496 21.334 1.00 26.84 170 GLY A O 1
ATOM 1361 N N . GLU B 2 173 ? -17.290 8.050 22.193 1.00 25.17 171 GLU A N 1
ATOM 1362 C CA . GLU B 2 173 ? -16.984 9.463 22.315 1.00 23.63 171 GLU A CA 1
ATOM 1363 C C . GLU B 2 173 ? -16.724 9.791 23.778 1.00 26.27 171 GLU A C 1
ATOM 1364 O O . GLU B 2 173 ? -17.365 9.237 24.679 1.00 27.04 171 GLU A O 1
ATOM 1370 N N . MET B 2 174 ? -15.757 10.670 24.008 1.00 26.21 172 MET A N 1
ATOM 1371 C CA . MET B 2 174 ? -15.469 11.182 25.340 1.00 28.09 172 MET A CA 1
ATOM 1372 C C . MET B 2 174 ? -16.243 12.472 25.543 1.00 31.99 172 MET A C 1
ATOM 1373 O O . MET B 2 174 ? -15.895 13.508 24.967 1.00 33.51 172 MET A O 1
ATOM 1378 N N . LYS B 2 175 ? -17.299 12.409 26.351 1.00 32.83 173 LYS A N 1
ATOM 1379 C CA . LYS B 2 175 ? -18.093 13.597 26.660 1.00 36.74 173 LYS A CA 1
ATOM 1380 C C . LYS B 2 175 ? -18.476 13.633 28.139 1.00 33.93 173 LYS A C 1
ATOM 1381 O O . LYS B 2 175 ? -18.770 12.593 28.725 1.00 38.01 173 LYS A O 1
ATOM 1387 N N . GLU C 1 1 ? -12.824 -21.374 1.083 1.00 56.18 1 GLU D N 1
ATOM 1388 C CA . GLU C 1 1 ? -13.344 -22.694 0.745 1.00 60.38 1 GLU D CA 1
ATOM 1389 C C . GLU C 1 1 ? -12.648 -23.785 1.557 1.00 58.41 1 GLU D C 1
ATOM 1390 O O . GLU C 1 1 ? -13.227 -24.855 1.791 1.00 58.33 1 GLU D O 1
ATOM 1396 N N . TYR C 1 2 ? -11.410 -23.502 1.979 1.00 49.89 2 TYR D N 1
ATOM 1397 C CA . TYR C 1 2 ? -10.615 -24.469 2.731 1.00 50.97 2 TYR D CA 1
ATOM 1398 C C . TYR C 1 2 ? -11.364 -24.942 3.973 1.00 50.77 2 TYR D C 1
ATOM 1399 O O . TYR C 1 2 ? -12.128 -24.195 4.591 1.00 51.71 2 TYR D O 1
ATOM 1408 N N . GLY C 1 3 ? -11.140 -26.203 4.332 1.00 47.85 3 GLY D N 1
ATOM 1409 C CA . GLY C 1 3 ? -11.811 -26.808 5.458 1.00 46.03 3 GLY D CA 1
ATOM 1410 C C . GLY C 1 3 ? -12.993 -27.660 5.035 1.00 51.07 3 GLY D C 1
ATOM 1411 O O . GLY C 1 3 ? -13.248 -27.877 3.842 1.00 54.71 3 GLY D O 1
ATOM 1412 N N . PRO C 1 4 ? -13.751 -28.142 6.018 1.00 43.94 4 PRO D N 1
ATOM 1413 C CA . PRO C 1 4 ? -14.877 -29.033 5.715 1.00 40.54 4 PRO D CA 1
ATOM 1414 C C . PRO C 1 4 ? -15.912 -28.356 4.825 1.00 46.30 4 PRO D C 1
ATOM 1415 O O . PRO C 1 4 ? -16.046 -27.129 4.806 1.00 47.25 4 PRO D O 1
ATOM 1419 N N . LYS C 1 5 ? -16.656 -29.174 4.083 1.00 45.59 5 LYS D N 1
ATOM 1420 C CA . LYS C 1 5 ? -17.682 -28.654 3.178 1.00 43.65 5 LYS D CA 1
ATOM 1421 C C . LYS C 1 5 ? -19.108 -29.128 3.525 1.00 44.10 5 LYS D C 1
ATOM 1422 O O . LYS C 1 5 ? -19.318 -30.050 4.324 1.00 41.24 5 LYS D O 1
ATOM 1428 N N . GLY D 2 1 ? 4.732 -50.290 31.488 1.00 33.84 -1 GLY C N 1
ATOM 1429 C CA . GLY D 2 1 ? 3.485 -49.833 30.892 1.00 30.10 -1 GLY C CA 1
ATOM 1430 C C . GLY D 2 1 ? 3.424 -48.325 30.749 1.00 31.26 -1 GLY C C 1
ATOM 1431 O O . GLY D 2 1 ? 4.352 -47.621 31.169 1.00 31.25 -1 GLY C O 1
ATOM 1432 N N . SER D 2 2 ? 2.347 -47.815 30.146 1.00 31.51 0 SER C N 1
ATOM 1433 C CA . SER D 2 2 ? 2.198 -46.376 29.977 1.00 35.58 0 SER C CA 1
ATOM 1434 C C . SER D 2 2 ? 0.734 -45.982 30.127 1.00 40.08 0 SER C C 1
ATOM 1435 O O . SER D 2 2 ? -0.162 -46.666 29.622 1.00 42.62 0 SER C O 1
ATOM 1438 N N . MET D 2 3 ? 0.498 -44.884 30.837 1.00 34.81 1 MET C N 1
ATOM 1439 C CA . MET D 2 3 ? -0.847 -44.481 31.231 1.00 32.40 1 MET C CA 1
ATOM 1440 C C . MET D 2 3 ? -0.897 -42.951 31.287 1.00 30.05 1 MET C C 1
ATOM 1441 O O . MET D 2 3 ? -1.266 -42.356 32.299 1.00 30.86 1 MET C O 1
ATOM 1446 N N . LEU D 2 4 ? -0.507 -42.306 30.189 1.00 31.73 2 LEU C N 1
ATOM 1447 C CA . LEU D 2 4 ? -0.521 -40.848 30.093 1.00 30.07 2 LEU C CA 1
ATOM 1448 C C . LEU D 2 4 ? -1.951 -40.380 29.869 1.00 27.45 2 LEU C C 1
ATOM 1449 O O . LEU D 2 4 ? -2.601 -40.796 28.903 1.00 29.08 2 LEU C O 1
ATOM 1454 N N . LYS D 2 5 ? -2.446 -39.523 30.751 1.00 30.41 3 LYS C N 1
ATOM 1455 C CA . LYS D 2 5 ? -3.804 -39.031 30.583 1.00 27.84 3 LYS C CA 1
ATOM 1456 C C . LYS D 2 5 ? -3.897 -38.079 29.388 1.00 27.90 3 LYS C C 1
ATOM 1457 O O . LYS D 2 5 ? -2.897 -37.571 28.875 1.00 29.46 3 LYS C O 1
ATOM 1463 N N . ARG D 2 6 ? -5.128 -37.866 28.928 1.00 28.86 4 ARG C N 1
ATOM 1464 C CA . ARG D 2 6 ? -5.361 -36.997 27.784 1.00 28.76 4 ARG C CA 1
ATOM 1465 C C . ARG D 2 6 ? -4.959 -35.560 28.117 1.00 29.96 4 ARG C C 1
ATOM 1466 O O . ARG D 2 6 ? -5.307 -35.043 29.190 1.00 26.18 4 ARG C O 1
ATOM 1474 N N . PRO D 2 7 ? -4.235 -34.888 27.228 1.00 26.03 5 PRO C N 1
ATOM 1475 C CA . PRO D 2 7 ? -3.934 -33.473 27.458 1.00 25.82 5 PRO C CA 1
ATOM 1476 C C . PRO D 2 7 ? -5.193 -32.611 27.393 1.00 24.19 5 PRO C C 1
ATOM 1477 O O . PRO D 2 7 ? -6.127 -32.877 26.628 1.00 23.64 5 PRO C O 1
ATOM 1481 N N . LYS D 2 8 ? -5.203 -31.563 28.217 1.00 21.05 6 LYS C N 1
ATOM 1482 C CA . LYS D 2 8 ? -6.243 -30.544 28.215 1.00 23.01 6 LYS C CA 1
ATOM 1483 C C . LYS D 2 8 ? -5.622 -29.202 27.853 1.00 23.58 6 LYS C C 1
ATOM 1484 O O . LYS D 2 8 ? -4.572 -28.838 28.391 1.00 22.91 6 LYS C O 1
ATOM 1490 N N . THR D 2 9 ? -6.266 -28.474 26.940 1.00 20.61 7 THR C N 1
ATOM 1491 C CA . THR D 2 9 ? -5.829 -27.150 26.507 1.00 21.26 7 THR C CA 1
ATOM 1492 C C . THR D 2 9 ? -7.009 -26.184 26.554 1.00 21.45 7 THR C C 1
ATOM 1493 O O . THR D 2 9 ? -8.157 -26.585 26.771 1.00 19.86 7 THR C O 1
ATOM 1497 N N . PHE D 2 10 ? -6.737 -24.894 26.341 1.00 18.21 8 PHE C N 1
ATOM 1498 C CA . PHE D 2 10 ? -7.806 -23.909 26.449 1.00 20.19 8 PHE C CA 1
ATOM 1499 C C . PHE D 2 10 ? -7.617 -22.770 25.459 1.00 18.96 8 PHE C C 1
ATOM 1500 O O . PHE D 2 10 ? -6.492 -22.431 25.082 1.00 19.66 8 PHE C O 1
ATOM 1508 N N . PHE D 2 11 ? -8.742 -22.191 25.038 1.00 18.85 9 PHE C N 1
ATOM 1509 C CA . PHE D 2 11 ? -8.790 -20.898 24.356 1.00 18.69 9 PHE C CA 1
ATOM 1510 C C . PHE D 2 11 ? -9.524 -19.913 25.248 1.00 19.82 9 PHE C C 1
ATOM 1511 O O . PHE D 2 11 ? -10.620 -20.216 25.725 1.00 19.24 9 PHE C O 1
ATOM 1519 N N . ASP D 2 12 ? -8.956 -18.728 25.434 1.00 20.11 10 ASP C N 1
ATOM 1520 C CA . ASP D 2 12 ? -9.735 -17.591 25.907 1.00 21.71 10 ASP C CA 1
ATOM 1521 C C . ASP D 2 12 ? -10.313 -16.879 24.693 1.00 19.50 10 ASP C C 1
ATOM 1522 O O . ASP D 2 12 ? -9.593 -16.624 23.723 1.00 18.82 10 ASP C O 1
ATOM 1527 N N . ILE D 2 13 ? -11.607 -16.567 24.748 1.00 18.75 11 ILE C N 1
ATOM 1528 C CA . ILE D 2 13 ? -12.358 -16.104 23.585 1.00 20.65 11 ILE C CA 1
ATOM 1529 C C . ILE D 2 13 ? -12.894 -14.706 23.834 1.00 21.52 11 ILE C C 1
ATOM 1530 O O . ILE D 2 13 ? -13.525 -14.452 24.866 1.00 21.54 11 ILE C O 1
ATOM 1535 N N . SER D 2 14 ? -12.684 -13.819 22.866 1.00 18.19 12 SER C N 1
ATOM 1536 C CA . SER D 2 14 ? -13.414 -12.567 22.800 1.00 18.55 12 SER C CA 1
ATOM 1537 C C . SER D 2 14 ? -14.227 -12.521 21.517 1.00 18.77 12 SER C C 1
ATOM 1538 O O . SER D 2 14 ? -13.854 -13.083 20.479 1.00 18.31 12 SER C O 1
ATOM 1541 N N . ILE D 2 15 ? -15.355 -11.848 21.604 1.00 18.69 13 ILE C N 1
ATOM 1542 C CA . ILE D 2 15 ? -16.267 -11.684 20.491 1.00 17.38 13 ILE C CA 1
ATOM 1543 C C . ILE D 2 15 ? -16.551 -10.198 20.407 1.00 19.24 13 ILE C C 1
ATOM 1544 O O . ILE D 2 15 ? -16.949 -9.589 21.407 1.00 18.74 13 ILE C O 1
ATOM 1549 N N . ARG D 2 16 ? -16.294 -9.603 19.241 1.00 17.20 14 ARG C N 1
ATOM 1550 C CA . ARG D 2 16 ? -16.552 -8.178 19.037 1.00 21.49 14 ARG C CA 1
ATOM 1551 C C . ARG D 2 16 ? -15.849 -7.338 20.103 1.00 21.90 14 ARG C C 1
ATOM 1552 O O . ARG D 2 16 ? -16.366 -6.307 20.541 1.00 24.38 14 ARG C O 1
ATOM 1560 N N . GLY D 2 17 ? -14.668 -7.796 20.540 1.00 19.81 15 GLY C N 1
ATOM 1561 C CA . GLY D 2 17 ? -13.861 -7.110 21.535 1.00 22.23 15 GLY C CA 1
ATOM 1562 C C . GLY D 2 17 ? -14.149 -7.467 22.983 1.00 24.38 15 GLY C C 1
ATOM 1563 O O . GLY D 2 17 ? -13.349 -7.100 23.860 1.00 26.27 15 GLY C O 1
ATOM 1564 N N . ASP D 2 18 ? -15.251 -8.184 23.257 1.00 23.81 16 ASP C N 1
ATOM 1565 C CA . ASP D 2 18 ? -15.704 -8.502 24.609 1.00 22.08 16 ASP C CA 1
ATOM 1566 C C . ASP D 2 18 ? -15.268 -9.902 25.030 1.00 22.79 16 ASP C C 1
ATOM 1567 O O . ASP D 2 18 ? -15.637 -10.900 24.390 1.00 20.40 16 ASP C O 1
ATOM 1572 N N . LYS D 2 19 ? -14.504 -9.957 26.121 1.00 24.09 17 LYS C N 1
ATOM 1573 C CA . LYS D 2 19 ? -14.228 -11.186 26.861 1.00 25.97 17 LYS C CA 1
ATOM 1574 C C . LYS D 2 19 ? -15.509 -11.990 27.090 1.00 22.79 17 LYS C C 1
ATOM 1575 O O . LYS D 2 19 ? -16.458 -11.486 27.687 1.00 22.54 17 LYS C O 1
ATOM 1581 N N . VAL D 2 20 ? -15.564 -13.234 26.626 1.00 23.21 18 VAL C N 1
ATOM 1582 C CA . VAL D 2 20 ? -16.735 -14.072 26.893 1.00 23.78 18 VAL C CA 1
ATOM 1583 C C . VAL D 2 20 ? -16.407 -15.352 27.635 1.00 22.17 18 VAL C C 1
ATOM 1584 O O . VAL D 2 20 ? -17.338 -16.025 28.091 1.00 26.84 18 VAL C O 1
ATOM 1588 N N . GLY D 2 21 ? -15.144 -15.734 27.765 1.00 23.95 19 GLY C N 1
ATOM 1589 C CA . GLY D 2 21 ? -14.845 -16.896 28.568 1.00 24.27 19 GLY C CA 1
ATOM 1590 C C . GLY D 2 21 ? -13.846 -17.810 27.887 1.00 28.16 19 GLY C C 1
ATOM 1591 O O . GLY D 2 21 ? -13.200 -17.440 26.897 1.00 24.70 19 GLY C O 1
ATOM 1592 N N . LYS D 2 22 ? -13.766 -19.031 28.420 1.00 25.45 20 LYS C N 1
ATOM 1593 C CA . LYS D 2 22 ? -12.740 -20.010 28.089 1.00 22.77 20 LYS C CA 1
ATOM 1594 C C . LYS D 2 22 ? -13.376 -21.271 27.514 1.00 25.48 20 LYS C C 1
ATOM 1595 O O . LYS D 2 22 ? -14.362 -21.781 28.057 1.00 25.78 20 LYS C O 1
ATOM 1601 N N . ILE D 2 23 ? -12.827 -21.767 26.409 1.00 21.81 21 ILE C N 1
ATOM 1602 C CA . ILE D 2 23 ? -13.126 -23.107 25.916 1.00 20.22 21 ILE C CA 1
ATOM 1603 C C . ILE D 2 23 ? -12.013 -24.017 26.408 1.00 22.89 21 ILE C C 1
ATOM 1604 O O . ILE D 2 23 ? -10.831 -23.638 26.360 1.00 21.77 21 ILE C O 1
ATOM 1609 N N . VAL D 2 24 ? -12.369 -25.200 26.902 1.00 19.46 22 VAL C N 1
ATOM 1610 C CA . VAL D 2 24 ? -11.376 -26.192 27.298 1.00 23.97 22 VAL C CA 1
ATOM 1611 C C . VAL D 2 24 ? -11.580 -27.422 26.432 1.00 22.85 22 VAL C C 1
ATOM 1612 O O . VAL D 2 24 ? -12.719 -27.848 26.216 1.00 20.18 22 VAL C O 1
ATOM 1616 N N . PHE D 2 25 ? -10.480 -27.978 25.927 1.00 20.26 23 PHE C N 1
ATOM 1617 C CA . PHE D 2 25 ? -10.492 -29.188 25.120 1.00 21.03 23 PHE C CA 1
ATOM 1618 C C . PHE D 2 25 ? -9.721 -30.281 25.830 1.00 22.65 23 PHE C C 1
ATOM 1619 O O . PHE D 2 25 ? -8.764 -30.009 26.558 1.00 23.00 23 PHE C O 1
ATOM 1627 N N . GLU D 2 26 ? -10.133 -31.521 25.601 1.00 24.14 24 GLU C N 1
ATOM 1628 C CA . GLU D 2 26 ? -9.285 -32.669 25.881 1.00 25.60 24 GLU C CA 1
ATOM 1629 C C . GLU D 2 26 ? -8.886 -33.298 24.553 1.00 23.34 24 GLU C C 1
ATOM 1630 O O . GLU D 2 26 ? -9.684 -33.347 23.611 1.00 21.36 24 GLU C O 1
ATOM 1636 N N . LEU D 2 27 ? -7.634 -33.728 24.469 1.00 21.55 25 LEU C N 1
ATOM 1637 C CA . LEU D 2 27 ? -7.043 -34.196 23.224 1.00 21.74 25 LEU C CA 1
ATOM 1638 C C . LEU D 2 27 ? -6.858 -35.709 23.278 1.00 24.90 25 LEU C C 1
ATOM 1639 O O . LEU D 2 27 ? -6.497 -36.260 24.321 1.00 25.58 25 LEU C O 1
ATOM 1644 N N . PHE D 2 28 ? -7.114 -36.383 22.157 1.00 23.69 26 PHE C N 1
ATOM 1645 C CA . PHE D 2 28 ? -7.116 -37.848 22.129 1.00 24.39 26 PHE C CA 1
ATOM 1646 C C . PHE D 2 28 ? -5.716 -38.365 21.783 1.00 23.89 26 PHE C C 1
ATOM 1647 O O . PHE D 2 28 ? -5.468 -38.953 20.722 1.00 25.18 26 PHE C O 1
ATOM 1655 N N . ASN D 2 29 ? -4.780 -38.137 22.710 1.00 20.81 27 ASN C N 1
ATOM 1656 C CA . ASN D 2 29 ? -3.439 -38.678 22.515 1.00 25.23 27 ASN C CA 1
ATOM 1657 C C . ASN D 2 29 ? -3.440 -40.198 22.520 1.00 23.57 27 ASN C C 1
ATOM 1658 O O . ASN D 2 29 ? -2.521 -40.802 21.971 1.00 25.38 27 ASN C O 1
ATOM 1663 N N . ASP D 2 30 ? -4.469 -40.827 23.093 1.00 26.67 28 ASP C N 1
ATOM 1664 C CA . ASP D 2 30 ? -4.566 -42.284 23.108 1.00 26.59 28 ASP C CA 1
ATOM 1665 C C . ASP D 2 30 ? -4.981 -42.861 21.759 1.00 29.08 28 ASP C C 1
ATOM 1666 O O . ASP D 2 30 ? -4.850 -44.070 21.554 1.00 30.40 28 ASP C O 1
ATOM 1671 N N . ILE D 2 31 ? -5.485 -42.024 20.847 1.00 26.23 29 ILE C N 1
ATOM 1672 C CA . ILE D 2 31 ? -6.031 -42.469 19.561 1.00 23.93 29 ILE C CA 1
ATOM 1673 C C . ILE D 2 31 ? -5.257 -41.874 18.408 1.00 25.88 29 ILE C C 1
ATOM 1674 O O . ILE D 2 31 ? -4.852 -42.588 17.474 1.00 25.27 29 ILE C O 1
ATOM 1679 N N . VAL D 2 32 ? -5.060 -40.558 18.412 1.00 25.10 30 VAL C N 1
ATOM 1680 C CA . VAL D 2 32 ? -4.343 -39.861 17.350 1.00 26.21 30 VAL C CA 1
ATOM 1681 C C . VAL D 2 32 ? -3.225 -39.033 17.973 1.00 26.44 30 VAL C C 1
ATOM 1682 O O . VAL D 2 32 ? -3.312 -37.794 18.027 1.00 23.70 30 VAL C O 1
ATOM 1686 N N . PRO D 2 33 ? -2.152 -39.671 18.441 1.00 25.81 31 PRO C N 1
ATOM 1687 C CA . PRO D 2 33 ? -1.124 -38.918 19.183 1.00 24.93 31 PRO C CA 1
ATOM 1688 C C . PRO D 2 33 ? -0.440 -37.833 18.365 1.00 24.72 31 PRO C C 1
ATOM 1689 O O . PRO D 2 33 ? -0.148 -36.762 18.911 1.00 23.86 31 PRO C O 1
ATOM 1693 N N . LYS D 2 34 ? -0.179 -38.070 17.073 1.00 25.14 32 LYS C N 1
ATOM 1694 C CA . LYS D 2 34 ? 0.526 -37.074 16.271 1.00 26.65 32 LYS C CA 1
ATOM 1695 C C . LYS D 2 34 ? -0.335 -35.842 16.055 1.00 23.11 32 LYS C C 1
ATOM 1696 O O . LYS D 2 34 ? 0.128 -34.707 16.217 1.00 20.08 32 LYS C O 1
ATOM 1702 N N . THR D 2 35 ? -1.589 -36.053 15.664 1.00 24.58 33 THR C N 1
ATOM 1703 C CA . THR D 2 35 ? -2.496 -34.939 15.439 1.00 23.76 33 THR C CA 1
ATOM 1704 C C . THR D 2 35 ? -2.747 -34.196 16.739 1.00 24.88 33 THR C C 1
ATOM 1705 O O . THR D 2 35 ? -2.686 -32.961 16.783 1.00 21.08 33 THR C O 1
ATOM 1709 N N . ALA D 2 36 ? -3.005 -34.950 17.818 1.00 22.11 34 ALA C N 1
ATOM 1710 C CA . ALA D 2 36 ? -3.200 -34.361 19.140 1.00 23.49 34 ALA C CA 1
ATOM 1711 C C . ALA D 2 36 ? -2.000 -33.521 19.556 1.00 22.79 34 ALA C C 1
ATOM 1712 O O . ALA D 2 36 ? -2.155 -32.435 20.122 1.00 22.19 34 ALA C O 1
ATOM 1714 N N . GLU D 2 37 ? -0.792 -34.015 19.292 1.00 21.21 35 GLU C N 1
ATOM 1715 C CA . GLU D 2 37 ? 0.399 -33.293 19.712 1.00 21.58 35 GLU C CA 1
ATOM 1716 C C . GLU D 2 37 ? 0.521 -31.953 18.994 1.00 22.49 35 GLU C C 1
ATOM 1717 O O . GLU D 2 37 ? 0.826 -30.929 19.619 1.00 20.93 35 GLU C O 1
ATOM 1723 N N . ASN D 2 38 ? 0.278 -31.947 17.679 1.00 22.55 36 ASN C N 1
ATOM 1724 C CA . ASN D 2 38 ? 0.318 -30.718 16.887 1.00 22.22 36 ASN C CA 1
ATOM 1725 C C . ASN D 2 38 ? -0.557 -29.629 17.507 1.00 21.51 36 ASN C C 1
ATOM 1726 O O . ASN D 2 38 ? -0.102 -28.502 17.747 1.00 20.56 36 ASN C O 1
ATOM 1731 N N . PHE D 2 39 ? -1.815 -29.962 17.801 1.00 19.76 37 PHE C N 1
ATOM 1732 C CA . PHE D 2 39 ? -2.727 -28.987 18.396 1.00 21.04 37 PHE C CA 1
ATOM 1733 C C . PHE D 2 39 ? -2.271 -28.580 19.790 1.00 20.62 37 PHE C C 1
ATOM 1734 O O . PHE D 2 39 ? -2.297 -27.392 20.130 1.00 21.66 37 PHE C O 1
ATOM 1742 N N . ARG D 2 40 ? -1.865 -29.548 20.616 1.00 19.83 38 ARG C N 1
ATOM 1743 C CA . ARG D 2 40 ? -1.340 -29.215 21.935 1.00 20.62 38 ARG C CA 1
ATOM 1744 C C . ARG D 2 40 ? -0.206 -28.207 21.816 1.00 20.94 38 ARG C C 1
ATOM 1745 O O . ARG D 2 40 ? -0.170 -27.200 22.532 1.00 17.94 38 ARG C O 1
ATOM 1753 N N . ALA D 2 41 ? 0.729 -28.460 20.903 1.00 20.78 39 ALA C N 1
ATOM 1754 C CA . ALA D 2 41 ? 1.902 -27.601 20.826 1.00 21.82 39 ALA C CA 1
ATOM 1755 C C . ALA D 2 41 ? 1.557 -26.236 20.245 1.00 21.93 39 ALA C C 1
ATOM 1756 O O . ALA D 2 41 ? 2.193 -25.231 20.591 1.00 22.49 39 ALA C O 1
ATOM 1758 N N . LEU D 2 42 ? 0.557 -26.171 19.371 1.00 20.28 40 LEU C N 1
ATOM 1759 C CA . LEU D 2 42 ? 0.146 -24.865 18.880 1.00 20.78 40 LEU C CA 1
ATOM 1760 C C . LEU D 2 42 ? -0.632 -24.090 19.929 1.00 18.98 40 LEU C C 1
ATOM 1761 O O . LEU D 2 42 ? -0.747 -22.870 19.813 1.00 19.46 40 LEU C O 1
ATOM 1766 N N . CYS D 2 43 ? -1.137 -24.762 20.964 1.00 19.09 41 CYS C N 1
ATOM 1767 C CA . CYS D 2 43 ? -1.763 -24.038 22.063 1.00 19.53 41 CYS C CA 1
ATOM 1768 C C . CYS D 2 43 ? -0.716 -23.419 22.974 1.00 21.31 41 CYS C C 1
ATOM 1769 O O . CYS D 2 43 ? -0.872 -22.276 23.411 1.00 23.62 41 CYS C O 1
ATOM 1772 N N . THR D 2 44 ? 0.361 -24.147 23.271 1.00 22.68 42 THR C N 1
ATOM 1773 C CA . THR D 2 44 ? 1.380 -23.584 24.150 1.00 22.55 42 THR C CA 1
ATOM 1774 C C . THR D 2 44 ? 2.301 -22.632 23.412 1.00 22.05 42 THR C C 1
ATOM 1775 O O . THR D 2 44 ? 2.849 -21.715 24.033 1.00 23.75 42 THR C O 1
ATOM 1779 N N . GLY D 2 45 ? 2.485 -22.825 22.105 1.00 20.36 43 GLY C N 1
ATOM 1780 C CA . GLY D 2 45 ? 3.443 -22.030 21.363 1.00 22.10 43 GLY C CA 1
ATOM 1781 C C . GLY D 2 45 ? 4.893 -22.431 21.555 1.00 22.49 43 GLY C C 1
ATOM 1782 O O . GLY D 2 45 ? 5.784 -21.711 21.099 1.00 22.34 43 GLY C O 1
ATOM 1783 N N . GLU D 2 46 ? 5.151 -23.577 22.182 1.00 21.66 44 GLU C N 1
ATOM 1784 C CA . GLU D 2 46 ? 6.503 -23.951 22.586 1.00 23.76 44 GLU C CA 1
ATOM 1785 C C . GLU D 2 46 ? 7.458 -24.165 21.419 1.00 24.93 44 GLU C C 1
ATOM 1786 O O . GLU D 2 46 ? 8.672 -24.165 21.632 1.00 26.48 44 GLU C O 1
ATOM 1792 N N . LYS D 2 47 ? 6.957 -24.394 20.205 1.00 24.26 45 LYS C N 1
ATOM 1793 C CA . LYS D 2 47 ? 7.875 -24.690 19.114 1.00 24.39 45 LYS C CA 1
ATOM 1794 C C . LYS D 2 47 ? 8.559 -23.442 18.568 1.00 27.60 45 LYS C C 1
ATOM 1795 O O . LYS D 2 47 ? 9.478 -23.568 17.743 1.00 26.62 45 LYS C O 1
ATOM 1801 N N . GLY D 2 48 ? 8.135 -22.258 19.005 1.00 22.02 46 GLY C N 1
ATOM 1802 C CA . GLY D 2 48 ? 8.783 -21.021 18.599 1.00 25.07 46 GLY C CA 1
ATOM 1803 C C . GLY D 2 48 ? 8.255 -20.521 17.267 1.00 27.63 46 GLY C C 1
ATOM 1804 O O . GLY D 2 48 ? 7.039 -20.422 17.067 1.00 26.30 46 GLY C O 1
ATOM 1805 N N . ILE D 2 49 ? 9.172 -20.221 16.354 1.00 23.20 47 ILE C N 1
ATOM 1806 C CA . ILE D 2 49 ? 8.880 -19.537 15.102 1.00 23.02 47 ILE C CA 1
ATOM 1807 C C . ILE D 2 49 ? 8.825 -20.570 13.993 1.00 24.77 47 ILE C C 1
ATOM 1808 O O . ILE D 2 49 ? 9.684 -21.452 13.912 1.00 26.50 47 ILE C O 1
ATOM 1813 N N . GLY D 2 50 ? 7.835 -20.455 13.116 1.00 23.83 48 GLY C N 1
ATOM 1814 C CA . GLY D 2 50 ? 7.662 -21.420 12.057 1.00 27.40 48 GLY C CA 1
ATOM 1815 C C . GLY D 2 50 ? 8.389 -21.033 10.786 1.00 28.17 48 GLY C C 1
ATOM 1816 O O . GLY D 2 50 ? 9.060 -20.008 10.693 1.00 26.86 48 GLY C O 1
ATOM 1817 N N . LYS D 2 51 ? 8.238 -21.893 9.780 1.00 31.03 49 LYS C N 1
ATOM 1818 C CA . LYS D 2 51 ? 8.831 -21.615 8.479 1.00 35.63 49 LYS C CA 1
ATOM 1819 C C . LYS D 2 51 ? 8.171 -20.418 7.814 1.00 35.81 49 LYS C C 1
ATOM 1820 O O . LYS D 2 51 ? 8.787 -19.778 6.958 1.00 36.99 49 LYS C O 1
ATOM 1826 N N . SER D 2 52 ? 6.938 -20.100 8.210 1.00 32.89 50 SER C N 1
ATOM 1827 C CA . SER D 2 52 ? 6.276 -18.867 7.813 1.00 32.24 50 SER C CA 1
ATOM 1828 C C . SER D 2 52 ? 6.956 -17.628 8.368 1.00 32.68 50 SER C C 1
ATOM 1829 O O . SER D 2 52 ? 6.636 -16.522 7.927 1.00 41.05 50 SER C O 1
ATOM 1832 N N . GLY D 2 53 ? 7.871 -17.773 9.321 1.00 32.71 51 GLY C N 1
ATOM 1833 C CA . GLY D 2 53 ? 8.406 -16.626 10.020 1.00 27.68 51 GLY C CA 1
ATOM 1834 C C . GLY D 2 53 ? 7.564 -16.140 11.180 1.00 29.82 51 GLY C C 1
ATOM 1835 O O . GLY D 2 53 ? 7.993 -15.230 11.898 1.00 31.67 51 GLY C O 1
ATOM 1836 N N . MET D 2 54 ? 6.393 -16.719 11.398 1.00 31.55 52 MET C N 1
ATOM 1837 C CA . MET D 2 54 ? 5.471 -16.278 12.430 1.00 28.99 52 MET C CA 1
ATOM 1838 C C . MET D 2 54 ? 5.366 -17.321 13.533 1.00 23.76 52 MET C C 1
ATOM 1839 O O . MET D 2 54 ? 5.694 -18.492 13.318 1.00 24.11 52 MET C O 1
ATOM 1844 N N . PRO D 2 55 ? 4.975 -16.921 14.746 1.00 22.61 53 PRO C N 1
ATOM 1845 C CA . PRO D 2 55 ? 4.960 -17.868 15.868 1.00 24.26 53 PRO C CA 1
ATOM 1846 C C . PRO D 2 55 ? 4.039 -19.048 15.605 1.00 25.62 53 PRO C C 1
ATOM 1847 O O . PRO D 2 55 ? 2.931 -18.898 15.081 1.00 22.96 53 PRO C O 1
ATOM 1851 N N . LEU D 2 56 ? 4.513 -20.238 15.970 1.00 21.53 54 LEU C N 1
ATOM 1852 C CA . LEU D 2 56 ? 3.689 -21.442 15.869 1.00 22.26 54 LEU C CA 1
ATOM 1853 C C . LEU D 2 56 ? 2.710 -21.465 17.040 1.00 23.09 54 LEU C C 1
ATOM 1854 O O . LEU D 2 56 ? 2.893 -22.181 18.030 1.00 21.43 54 LEU C O 1
ATOM 1859 N N . SER D 2 57 ? 1.641 -20.669 16.927 1.00 20.43 55 SER C N 1
ATOM 1860 C CA . SER D 2 57 ? 0.779 -20.464 18.086 1.00 20.91 55 SER C CA 1
ATOM 1861 C C . SER D 2 57 ? -0.598 -19.998 17.651 1.00 20.93 55 SER C C 1
ATOM 1862 O O . SER D 2 57 ? -0.741 -19.232 16.697 1.00 20.07 55 SE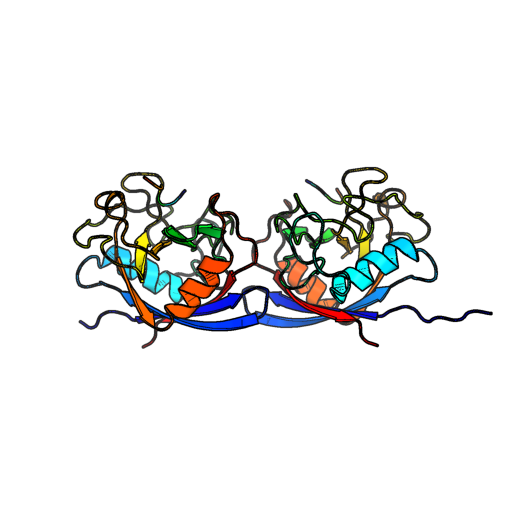R C O 1
ATOM 1865 N N . TYR D 2 58 ? -1.607 -20.436 18.391 1.00 18.92 56 TYR C N 1
ATOM 1866 C CA . TYR D 2 58 ? -2.965 -19.996 18.117 1.00 17.73 56 TYR C CA 1
ATOM 1867 C C . TYR D 2 58 ? -3.304 -18.655 18.758 1.00 18.29 56 TYR C C 1
ATOM 1868 O O . TYR D 2 58 ? -4.407 -18.145 18.539 1.00 16.05 56 TYR C O 1
ATOM 1877 N N . LYS D 2 59 ? -2.398 -18.065 19.535 1.00 17.61 57 LYS C N 1
ATOM 1878 C CA . LYS D 2 59 ? -2.738 -16.832 20.232 1.00 20.56 57 LYS C CA 1
ATOM 1879 C C . LYS D 2 59 ? -2.981 -15.721 19.223 1.00 18.51 57 LYS C C 1
ATOM 1880 O O . LYS D 2 59 ? -2.198 -15.541 18.287 1.00 18.00 57 LYS C O 1
ATOM 1886 N N . GLY D 2 60 ? -4.076 -14.988 19.404 1.00 19.63 58 GLY C N 1
ATOM 1887 C CA . GLY D 2 60 ? -4.416 -13.909 18.496 1.00 19.85 58 GLY C CA 1
ATOM 1888 C C . GLY D 2 60 ? -5.049 -14.323 17.185 1.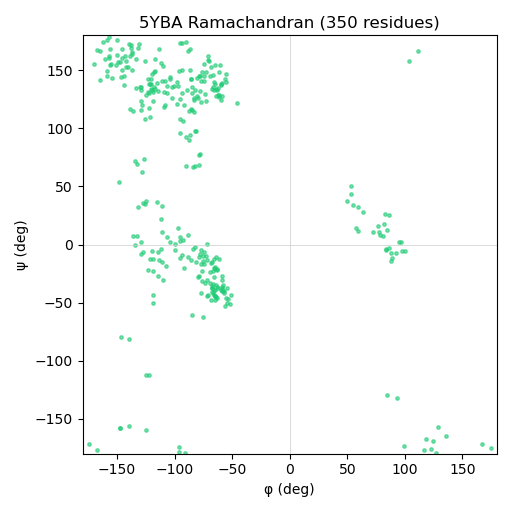00 18.26 58 GLY C C 1
ATOM 1889 O O . GLY D 2 60 ? -5.236 -13.467 16.315 1.00 19.55 58 GLY C O 1
ATOM 1890 N N . THR D 2 61 ? -5.397 -15.591 17.004 1.00 16.53 59 THR C N 1
ATOM 1891 C CA . THR D 2 61 ? -6.031 -15.999 15.761 1.00 18.67 59 THR C CA 1
ATOM 1892 C C . THR D 2 61 ? -7.541 -15.796 15.846 1.00 17.22 59 THR C C 1
ATOM 1893 O O . THR D 2 61 ? -8.101 -15.586 16.915 1.00 19.21 59 THR C O 1
ATOM 1897 N N . MET D 2 62 ? -8.203 -15.896 14.705 1.00 16.44 60 MET C N 1
ATOM 1898 C CA . MET D 2 62 ? -9.645 -15.715 14.628 1.00 19.86 60 MET C CA 1
ATOM 1899 C C . MET D 2 62 ? -10.337 -17.014 14.240 1.00 20.10 60 MET C C 1
ATOM 1900 O O . MET D 2 62 ? -9.712 -17.990 13.821 1.00 17.99 60 MET C O 1
ATOM 1905 N N . PHE D 2 63 ? -11.656 -17.006 14.383 1.00 20.21 61 PHE C N 1
ATOM 1906 C CA . PHE D 2 63 ? -12.520 -18.002 13.763 1.00 19.35 61 PHE C CA 1
ATOM 1907 C C . PHE D 2 63 ? -12.990 -17.353 12.469 1.00 21.08 61 PHE C C 1
ATOM 1908 O O . PHE D 2 63 ? -13.928 -16.546 12.447 1.00 17.76 61 PHE C O 1
ATOM 1916 N N . HIS D 2 64 ? -12.287 -17.680 11.388 1.00 18.90 62 HIS C N 1
ATOM 1917 C CA . HIS D 2 64 ? -12.422 -16.961 10.128 1.00 21.62 62 HIS C CA 1
ATOM 1918 C C . HIS D 2 64 ? -13.551 -17.499 9.279 1.00 21.86 62 HIS C C 1
ATOM 1919 O O . HIS D 2 64 ? -13.933 -16.850 8.302 1.00 22.00 62 HIS C O 1
ATOM 1926 N N . ARG D 2 65 ? -14.073 -18.674 9.615 1.00 20.32 63 ARG C N 1
ATOM 1927 C CA . ARG D 2 65 ? -15.179 -19.268 8.884 1.00 19.91 63 ARG C CA 1
ATOM 1928 C C . ARG D 2 65 ? -16.126 -19.871 9.910 1.00 21.68 63 ARG C C 1
ATOM 1929 O O . ARG D 2 65 ? -15.746 -20.785 10.650 1.00 20.55 63 ARG C O 1
ATOM 1937 N N . ILE D 2 66 ? -17.350 -19.350 9.965 1.00 18.57 64 ILE C N 1
ATOM 1938 C CA . ILE D 2 66 ? -18.329 -19.713 10.974 1.00 18.89 64 ILE C CA 1
ATOM 1939 C C . ILE D 2 66 ? -19.614 -20.061 10.243 1.00 24.23 64 ILE C C 1
ATOM 1940 O O . ILE D 2 66 ? -20.208 -19.191 9.593 1.00 21.04 64 ILE C O 1
ATOM 1945 N N . ILE D 2 67 ? -20.049 -21.317 10.344 1.00 18.83 65 ILE C N 1
ATOM 1946 C CA . ILE D 2 67 ? -21.293 -21.703 9.678 1.00 21.27 65 ILE C CA 1
ATOM 1947 C C . ILE D 2 67 ? -22.303 -22.240 10.684 1.00 21.21 65 ILE C C 1
ATOM 1948 O O . ILE D 2 67 ? -22.124 -23.351 11.200 1.00 23.68 65 ILE C O 1
ATOM 1953 N N . PRO D 2 68 ? -23.382 -21.509 10.971 1.00 23.16 66 PRO C N 1
ATOM 1954 C CA . PRO D 2 68 ? -24.368 -21.988 11.948 1.00 20.80 66 PRO C CA 1
ATOM 1955 C C . PRO D 2 68 ? -24.915 -23.367 11.589 1.00 23.11 66 PRO C C 1
ATOM 1956 O O . PRO D 2 68 ? -25.132 -23.687 10.416 1.00 21.38 66 PRO C O 1
ATOM 1960 N N . GLN D 2 69 ? -25.139 -24.179 12.630 1.00 22.03 67 GLN C N 1
ATOM 1961 C CA . GLN D 2 69 ? -25.643 -25.555 12.519 1.00 25.64 67 GLN C CA 1
ATOM 1962 C C . GLN D 2 69 ? -24.710 -26.418 11.685 1.00 28.10 67 GLN C C 1
ATOM 1963 O O . GLN D 2 69 ? -25.151 -27.336 10.988 1.00 27.22 67 GLN C O 1
ATOM 1969 N N . PHE D 2 70 ? -23.411 -26.120 11.763 1.00 23.72 68 PHE C N 1
ATOM 1970 C CA . PHE D 2 70 ? -22.382 -26.904 11.105 1.00 22.71 68 PHE C CA 1
ATOM 1971 C C . PHE D 2 70 ? -21.106 -26.896 11.957 1.00 23.46 68 PHE C C 1
ATOM 1972 O O . PHE D 2 70 ? -20.832 -27.853 12.690 1.00 22.23 68 PHE C O 1
ATOM 1980 N N . MET D 2 71 ? -20.325 -25.825 11.896 1.00 18.99 69 MET C N 1
ATOM 1981 C CA . MET D 2 71 ? -19.058 -25.820 12.622 1.00 23.28 69 MET C CA 1
ATOM 1982 C C . MET D 2 71 ? -18.500 -24.403 12.654 1.00 22.51 69 MET C C 1
ATOM 1983 O O . MET D 2 71 ? -18.963 -23.511 11.938 1.00 20.10 69 MET C O 1
ATOM 1988 N N . ILE D 2 72 ? -17.490 -24.212 13.499 1.00 17.91 70 ILE C N 1
ATOM 1989 C CA . ILE D 2 72 ? -16.728 -22.978 13.563 1.00 20.78 70 ILE C CA 1
ATOM 1990 C C . ILE D 2 72 ? -15.277 -23.357 13.314 1.00 22.49 70 ILE C C 1
ATOM 1991 O O . ILE D 2 72 ? -14.813 -24.396 13.795 1.00 20.28 70 ILE C O 1
ATOM 1996 N N . GLN D 2 73 ? -14.579 -22.555 12.514 1.00 19.87 71 GLN C N 1
ATOM 1997 C CA . GLN D 2 73 ? -13.250 -22.916 12.032 1.00 23.49 71 GLN C CA 1
ATOM 1998 C C . GLN D 2 73 ? -12.266 -21.789 12.294 1.00 21.67 71 GLN C C 1
ATOM 1999 O O . GLN D 2 73 ? -12.564 -20.618 12.027 1.00 20.61 71 GLN C O 1
ATOM 2005 N N . GLY D 2 74 ? -11.083 -22.159 12.795 1.00 18.24 72 GLY C N 1
ATOM 2006 C CA . GLY D 2 74 ? -10.024 -21.213 13.072 1.00 20.34 72 GLY C CA 1
ATOM 2007 C C . GLY D 2 74 ? -8.645 -21.815 12.864 1.00 18.87 72 GLY C C 1
ATOM 2008 O O . GLY D 2 74 ? -8.491 -22.793 12.125 1.00 16.58 72 GLY C O 1
ATOM 2009 N N . GLY D 2 75 ? -7.634 -21.221 13.496 1.00 18.30 73 GLY C N 1
ATOM 2010 C CA . GLY D 2 75 ? -6.292 -21.764 13.484 1.00 17.27 73 GLY C CA 1
ATOM 2011 C C . GLY D 2 75 ? -5.345 -21.217 12.435 1.00 19.51 73 GLY C C 1
ATOM 2012 O O . GLY D 2 75 ? -4.200 -21.680 12.373 1.00 19.79 73 GLY C O 1
ATOM 2013 N N . ASP D 2 76 ? -5.759 -20.251 11.612 1.00 19.54 74 ASP C N 1
ATOM 2014 C CA . ASP D 2 76 ? -4.850 -19.699 10.597 1.00 22.35 74 ASP C CA 1
ATOM 2015 C C . ASP D 2 76 ? -4.030 -18.575 11.215 1.00 20.52 74 ASP C C 1
ATOM 2016 O O . ASP D 2 76 ? -4.436 -17.413 11.210 1.00 19.49 74 ASP C O 1
ATOM 2021 N N . PHE D 2 77 ? -2.832 -18.901 11.705 1.00 23.45 75 PHE C N 1
ATOM 2022 C CA . PHE D 2 77 ? -1.981 -17.881 12.313 1.00 22.31 75 PHE C CA 1
ATOM 2023 C C . PHE D 2 77 ? -0.944 -17.282 11.358 1.00 23.31 75 PHE C C 1
ATOM 2024 O O . PHE D 2 77 ? -0.098 -16.500 11.802 1.00 27.61 75 PHE C O 1
ATOM 2032 N N . THR D 2 78 ? -0.979 -17.608 10.068 1.00 22.15 76 THR C N 1
ATOM 2033 C CA . THR D 2 78 ? -0.066 -16.951 9.137 1.00 26.78 76 THR C CA 1
ATOM 2034 C C . THR D 2 78 ? -0.761 -15.992 8.179 1.00 29.44 76 THR C C 1
ATOM 2035 O O . THR D 2 78 ? -0.155 -14.993 7.788 1.00 25.94 76 THR C O 1
ATOM 2039 N N . ARG D 2 79 ? -2.026 -16.249 7.817 1.00 25.67 77 ARG C N 1
ATOM 2040 C CA . ARG D 2 79 ? -2.785 -15.341 6.961 1.00 26.58 77 ARG C CA 1
ATOM 2041 C C . ARG D 2 79 ? -4.138 -14.943 7.524 1.00 27.56 77 ARG C C 1
ATOM 2042 O O . ARG D 2 79 ? -4.815 -14.115 6.901 1.00 25.35 77 ARG C O 1
ATOM 2050 N N . PHE D 2 80 ? -4.576 -15.524 8.645 1.00 25.37 78 PHE C N 1
ATOM 2051 C CA . PHE D 2 80 ? -5.753 -15.080 9.393 1.00 26.13 78 PHE C CA 1
ATOM 2052 C C . PHE D 2 80 ? -7.027 -15.074 8.565 1.00 25.34 78 PHE C C 1
ATOM 2053 O O . PHE D 2 80 ? -8.025 -14.484 8.981 1.00 25.13 78 PHE C O 1
ATOM 2061 N N . ASN D 2 81 ? -7.028 -15.714 7.403 1.00 25.14 79 ASN C N 1
ATOM 2062 C CA . ASN D 2 81 ? -8.227 -15.714 6.581 1.00 25.54 79 ASN C CA 1
ATOM 2063 C C . ASN D 2 81 ? -8.533 -17.089 6.010 1.00 26.66 79 ASN C C 1
ATOM 2064 O O . ASN D 2 81 ? -9.445 -17.208 5.182 1.00 26.24 79 ASN C O 1
ATOM 2069 N N . GLY D 2 82 ? -7.813 -18.128 6.418 1.00 25.50 80 GLY C N 1
ATOM 2070 C CA . GLY D 2 82 ? -8.085 -19.466 5.940 1.00 25.70 80 GLY C CA 1
ATOM 2071 C C . GLY D 2 82 ? -7.168 -19.932 4.838 1.00 27.14 80 GLY C C 1
ATOM 2072 O O . GLY D 2 82 ? -7.260 -21.097 4.426 1.00 30.09 80 GLY C O 1
ATOM 2073 N N . THR D 2 83 ? -6.293 -19.065 4.345 1.00 25.53 81 THR C N 1
ATOM 2074 C CA . THR D 2 83 ? -5.357 -19.435 3.297 1.00 29.60 81 THR C CA 1
ATOM 2075 C C . THR D 2 83 ? -4.016 -19.880 3.848 1.00 30.82 81 THR C C 1
ATOM 2076 O O . THR D 2 83 ? -3.189 -20.391 3.086 1.00 35.93 81 THR C O 1
ATOM 2080 N N . GLY D 2 84 ? -3.793 -19.718 5.148 1.00 24.85 82 GLY C N 1
ATOM 2081 C CA . GLY D 2 84 ? -2.497 -19.978 5.725 1.00 26.11 82 GLY C CA 1
ATOM 2082 C C . GLY D 2 84 ? -2.535 -20.974 6.859 1.00 26.41 82 GLY C C 1
ATOM 2083 O O . GLY D 2 84 ? -3.490 -21.751 6.996 1.00 23.39 82 GLY C O 1
ATOM 2084 N N . GLY D 2 85 ? -1.492 -20.944 7.679 1.00 27.15 83 GLY C N 1
ATOM 2085 C CA . GLY D 2 85 ? -1.281 -21.891 8.751 1.00 26.44 83 GLY C CA 1
ATOM 2086 C C . GLY D 2 85 ? -0.217 -22.912 8.395 1.00 24.91 83 GLY C C 1
ATOM 2087 O O . GLY D 2 85 ? 0.093 -23.149 7.229 1.00 30.72 83 GLY C O 1
ATOM 2088 N N . GLU D 2 86 ? 0.366 -23.514 9.434 1.00 25.19 84 GLU C N 1
ATOM 2089 C CA . GLU D 2 86 ? 1.343 -24.588 9.269 1.00 31.12 84 GLU C CA 1
ATOM 2090 C C . GLU D 2 86 ? 1.365 -25.445 10.530 1.00 27.21 84 GLU C C 1
ATOM 2091 O O . GLU D 2 86 ? 1.031 -24.981 11.624 1.00 26.08 84 GLU C O 1
ATOM 2097 N N . SER D 2 87 ? 1.763 -26.697 10.364 1.00 25.68 85 SER C N 1
ATOM 2098 C CA . SER D 2 87 ? 1.832 -27.622 11.483 1.00 27.05 85 SER C CA 1
ATOM 2099 C C . SER D 2 87 ? 3.234 -27.644 12.083 1.00 26.30 85 SER C C 1
ATOM 2100 O O . SER D 2 87 ? 4.177 -27.072 11.544 1.00 27.30 85 SER C O 1
ATOM 2103 N N . ILE D 2 88 ? 3.369 -28.351 13.204 1.00 26.74 86 ILE C N 1
ATOM 2104 C CA . ILE D 2 88 ? 4.663 -28.503 13.854 1.00 25.53 86 ILE C CA 1
ATOM 2105 C C . ILE D 2 88 ? 5.506 -29.522 13.103 1.00 25.86 86 ILE C C 1
ATOM 2106 O O . ILE D 2 88 ? 6.669 -29.748 13.456 1.00 26.32 86 ILE C O 1
ATOM 2111 N N . TYR D 2 89 ? 4.935 -30.157 12.077 1.00 27.59 87 TYR C N 1
ATOM 2112 C CA . TYR D 2 89 ? 5.662 -31.135 11.269 1.00 29.36 87 TYR C CA 1
ATOM 2113 C C . TYR D 2 89 ? 6.036 -30.606 9.890 1.00 33.65 87 TYR C C 1
ATOM 2114 O O . TYR D 2 89 ? 6.545 -31.370 9.064 1.00 39.21 87 TYR C O 1
ATOM 2123 N N . GLY D 2 90 ? 5.797 -29.336 9.616 1.00 30.44 88 GLY C N 1
ATOM 2124 C CA . GLY D 2 90 ? 5.996 -28.767 8.302 1.00 31.25 88 GLY C CA 1
ATOM 2125 C C . GLY D 2 90 ? 4.726 -28.117 7.801 1.00 35.97 88 GLY C C 1
ATOM 2126 O O . GLY D 2 90 ? 3.752 -27.934 8.539 1.00 33.53 88 GLY C O 1
ATOM 2127 N N . MET D 2 91 ? 4.744 -27.765 6.514 1.00 39.45 89 MET C N 1
ATOM 2128 C CA . MET D 2 91 ? 3.593 -27.103 5.908 1.00 37.90 89 MET C CA 1
ATOM 2129 C C . MET D 2 91 ? 2.343 -27.960 6.023 1.00 38.16 89 MET C C 1
ATOM 2130 O O . MET D 2 91 ? 1.244 -27.437 6.237 1.00 35.83 89 MET C O 1
ATOM 2135 N N . LYS D 2 92 ? 2.491 -29.278 5.892 1.00 33.27 90 LYS C N 1
ATOM 2136 C CA . LYS D 2 92 ? 1.355 -30.178 5.996 1.00 31.37 90 LYS C CA 1
ATOM 2137 C C . LYS D 2 92 ? 1.827 -31.517 6.551 1.00 34.18 90 LYS C C 1
ATOM 2138 O O . LYS D 2 92 ? 3.023 -31.828 6.549 1.00 33.26 90 LYS C O 1
ATOM 2144 N N . PHE D 2 93 ? 0.869 -32.312 7.032 1.00 29.09 91 PHE C N 1
ATOM 2145 C CA . PHE D 2 93 ? 1.152 -33.671 7.467 1.00 28.73 91 PHE C CA 1
ATOM 2146 C C . PHE D 2 93 ? -0.042 -34.560 7.143 1.00 29.28 91 PHE C C 1
ATOM 2147 O O . PHE D 2 93 ? -1.167 -34.087 6.948 1.00 30.80 91 PHE C O 1
ATOM 2155 N N . ASP D 2 94 ? 0.219 -35.864 7.098 1.00 28.72 92 ASP C N 1
ATOM 2156 C CA . ASP D 2 94 ? -0.747 -36.827 6.589 1.00 33.04 92 ASP C CA 1
ATOM 2157 C C . ASP D 2 94 ? -1.885 -37.066 7.582 1.00 31.02 92 ASP C C 1
ATOM 2158 O O . ASP D 2 94 ? -1.745 -36.889 8.797 1.00 27.08 92 ASP C O 1
ATOM 2163 N N . ASP D 2 95 ? -3.023 -37.497 7.042 1.00 30.59 93 ASP C N 1
ATOM 2164 C CA . ASP D 2 95 ? -4.113 -37.977 7.876 1.00 29.88 93 ASP C CA 1
ATOM 2165 C C . ASP D 2 95 ? -3.643 -39.164 8.712 1.00 31.60 93 ASP C C 1
ATOM 2166 O O . ASP D 2 95 ? -3.144 -40.160 8.174 1.00 30.05 93 ASP C O 1
ATOM 2171 N N . GLU D 2 96 ? -3.804 -39.055 10.033 1.00 31.06 94 GLU C N 1
ATOM 2172 C CA . GLU D 2 96 ? -3.290 -40.076 10.943 1.00 32.00 94 GLU C CA 1
ATOM 2173 C C . GLU D 2 96 ? -4.172 -41.322 10.920 1.00 33.73 94 GLU C C 1
ATOM 2174 O O . GLU D 2 96 ? -3.728 -42.415 10.544 1.00 30.99 94 GLU C O 1
ATOM 2180 N N . ASN D 2 97 ? -5.428 -41.177 11.323 1.00 31.75 95 ASN C N 1
ATOM 2181 C CA . ASN D 2 97 ? -6.430 -42.215 11.131 1.00 30.91 95 ASN C CA 1
ATOM 2182 C C . ASN D 2 97 ? -7.799 -41.544 11.163 1.00 30.37 95 ASN C C 1
ATOM 2183 O O . ASN D 2 97 ? -7.916 -40.328 11.338 1.00 26.83 95 ASN C O 1
ATOM 2188 N N . PHE D 2 98 ? -8.834 -42.344 10.978 1.00 25.12 96 PHE C N 1
ATOM 2189 C CA . PHE D 2 98 ? -10.199 -41.864 10.992 1.00 27.75 96 PHE C CA 1
ATOM 2190 C C . PHE D 2 98 ? -11.019 -42.645 12.006 1.00 29.78 96 PHE C C 1
ATOM 2191 O O . PHE D 2 98 ? -12.200 -42.923 11.801 1.00 29.30 96 PHE C O 1
ATOM 2199 N N . LYS D 2 99 ? -10.395 -42.982 13.140 1.00 31.94 97 LYS C N 1
ATOM 2200 C CA . LYS D 2 99 ? -11.042 -43.869 14.104 1.00 28.26 97 LYS C CA 1
ATOM 2201 C C . LYS D 2 99 ? -12.206 -43.186 14.8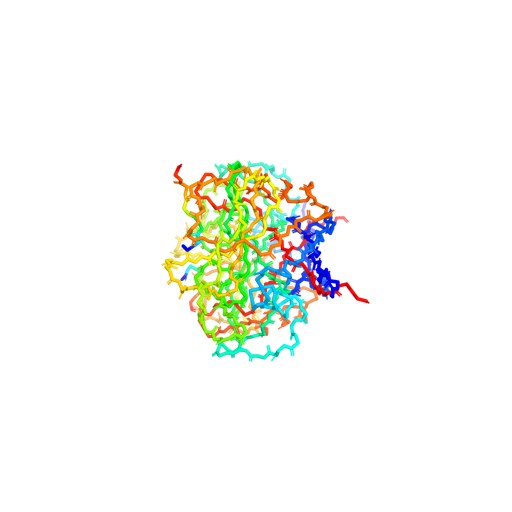07 1.00 26.03 97 LYS C C 1
ATOM 2202 O O . LYS D 2 99 ? -13.276 -43.786 14.955 1.00 34.68 97 LYS C O 1
ATOM 2208 N N . VAL D 2 100 ? -12.031 -41.933 15.231 1.00 26.58 98 VAL C N 1
ATOM 2209 C CA . VAL D 2 100 ? -13.100 -41.193 15.904 1.00 28.36 98 VAL C CA 1
ATOM 2210 C C . VAL D 2 100 ? -14.037 -40.597 14.857 1.00 28.67 98 VAL C C 1
ATOM 2211 O O . VAL D 2 100 ? -13.584 -39.968 13.888 1.00 26.92 98 VAL C O 1
ATOM 2215 N N . LYS D 2 101 ? -15.345 -40.774 15.067 1.00 31.25 99 LYS C N 1
ATOM 2216 C CA . LYS D 2 101 ? -16.394 -40.338 14.152 1.00 32.69 99 LYS C CA 1
ATOM 2217 C C . LYS D 2 101 ? -16.965 -38.987 14.562 1.00 30.32 99 LYS C C 1
ATOM 2218 O O . LYS D 2 101 ? -17.044 -38.663 15.750 1.00 30.18 99 LYS C O 1
ATOM 2224 N N . HIS D 2 102 ? -17.402 -38.215 13.561 1.00 29.97 100 HIS C N 1
ATOM 2225 C CA . HIS D 2 102 ? -18.082 -36.934 13.790 1.00 30.81 100 HIS C CA 1
ATOM 2226 C C . HIS D 2 102 ? -19.539 -37.196 14.170 1.00 30.20 100 HIS C C 1
ATOM 2227 O O . HIS D 2 102 ? -20.468 -36.882 13.425 1.00 33.35 100 HIS C O 1
ATOM 2234 N N . ASP D 2 103 ? -19.746 -37.773 15.353 1.00 28.01 101 ASP C N 1
ATOM 2235 C CA . ASP D 2 103 ? -21.082 -38.253 15.694 1.00 35.16 101 ASP C CA 1
ATOM 2236 C C . ASP D 2 103 ? -21.765 -37.460 16.805 1.00 31.64 101 ASP C C 1
ATOM 2237 O O . ASP D 2 103 ? -22.807 -37.894 17.301 1.00 33.54 101 ASP C O 1
ATOM 2242 N N . LYS D 2 104 ? -21.221 -36.315 17.202 1.00 32.81 102 LYS C N 1
ATOM 2243 C CA . LYS D 2 104 ? -21.839 -35.488 18.231 1.00 29.86 102 LYS C CA 1
ATOM 2244 C C . LYS D 2 104 ? -21.281 -34.078 18.107 1.00 29.92 102 LYS C C 1
ATOM 2245 O O . LYS D 2 104 ? -20.221 -33.881 17.508 1.00 24.72 102 LYS C O 1
ATOM 2251 N N . PRO D 2 105 ? -21.972 -33.080 18.649 1.00 29.70 103 PRO C N 1
ATOM 2252 C CA . PRO D 2 105 ? -21.439 -31.715 18.612 1.00 26.07 103 PRO C CA 1
ATOM 2253 C C . PRO D 2 105 ? -20.250 -31.558 19.551 1.00 28.49 103 PRO C C 1
ATOM 2254 O O . PRO D 2 105 ? -20.053 -32.336 20.487 1.00 26.63 103 PRO C O 1
ATOM 2258 N N . GLY D 2 106 ? -19.436 -30.537 19.276 1.00 23.09 104 GLY C N 1
ATOM 2259 C CA . GLY D 2 106 ? -18.313 -30.242 20.144 1.00 23.57 104 GLY C CA 1
ATOM 2260 C C . GLY D 2 106 ? -17.076 -31.080 19.921 1.00 22.21 104 GLY C C 1
ATOM 2261 O O . GLY D 2 106 ? -16.201 -31.122 20.797 1.00 21.78 104 GLY C O 1
ATOM 2262 N N . LEU D 2 107 ? -16.966 -31.744 18.774 1.00 23.46 105 LEU C N 1
ATOM 2263 C CA . LEU D 2 107 ? -15.756 -32.461 18.417 1.00 22.59 105 LEU C CA 1
ATOM 2264 C C . LEU D 2 107 ? -14.768 -31.524 17.740 1.00 23.41 105 LEU C C 1
ATOM 2265 O O . LEU D 2 107 ? -15.144 -30.639 16.964 1.00 21.37 105 LEU C O 1
ATOM 2270 N N . LEU D 2 108 ? -13.489 -31.737 18.048 1.00 24.29 106 LEU C N 1
ATOM 2271 C CA . LEU D 2 108 ? -12.363 -31.002 17.475 1.00 24.99 106 LEU C CA 1
ATOM 2272 C C . LEU D 2 108 ? -11.826 -31.804 16.298 1.00 20.98 106 LEU C C 1
ATOM 2273 O O . LEU D 2 108 ? -11.492 -32.983 16.454 1.00 24.52 106 LEU C O 1
ATOM 2278 N N . SER D 2 109 ? -11.743 -31.186 15.122 1.00 21.49 107 SER C N 1
ATOM 2279 C CA . SER D 2 109 ? -11.357 -31.942 13.936 1.00 21.04 107 SER C CA 1
ATOM 2280 C C . SER D 2 109 ? -10.468 -31.105 13.035 1.00 22.07 107 SER C C 1
ATOM 2281 O O . SER D 2 109 ? -10.565 -29.876 13.007 1.00 21.88 107 SER C O 1
ATOM 2284 N N . MET D 2 110 ? -9.617 -31.783 12.272 1.00 20.50 108 MET C N 1
ATOM 2285 C CA . MET D 2 110 ? -8.685 -31.083 11.401 1.00 24.39 108 MET C CA 1
ATOM 2286 C C . MET D 2 110 ? -9.367 -30.622 10.117 1.00 23.75 108 MET C C 1
ATOM 2287 O O . MET D 2 110 ? -9.949 -31.427 9.386 1.00 22.74 108 MET C O 1
ATOM 2292 N N . ALA D 2 111 ? -9.258 -29.326 9.825 1.00 25.79 109 ALA C N 1
ATOM 2293 C CA . ALA D 2 111 ? -9.593 -28.825 8.502 1.00 29.63 109 ALA C CA 1
ATOM 2294 C C . ALA D 2 111 ? -8.485 -29.214 7.530 1.00 29.67 109 ALA C C 1
ATOM 2295 O O . ALA D 2 111 ? -7.310 -29.275 7.901 1.00 28.27 109 ALA C O 1
ATOM 2297 N N . ASN D 2 112 ? -8.860 -29.506 6.289 1.00 30.03 110 ASN C N 1
ATOM 2298 C CA . ASN D 2 112 ? -7.868 -29.811 5.264 1.00 33.21 110 ASN C CA 1
ATOM 2299 C C . ASN D 2 112 ? -8.420 -29.379 3.916 1.00 33.63 110 ASN C C 1
ATOM 2300 O O . ASN D 2 112 ? -9.566 -28.932 3.803 1.00 35.13 110 ASN C O 1
ATOM 2305 N N . ALA D 2 113 ? -7.596 -29.520 2.888 1.00 34.20 111 ALA C N 1
ATOM 2306 C CA . ALA D 2 113 ? -7.995 -29.253 1.512 1.00 37.01 111 ALA C CA 1
ATOM 2307 C C . ALA D 2 113 ? -7.962 -30.533 0.688 1.00 36.94 111 ALA C C 1
ATOM 2308 O O . ALA D 2 113 ? -7.614 -30.521 -0.492 1.00 38.59 111 ALA C O 1
ATOM 2310 N N . GLY D 2 114 ? -8.334 -31.649 1.311 1.00 34.72 112 GLY C N 1
ATOM 2311 C CA . GLY D 2 114 ? -8.235 -32.950 0.696 1.00 34.36 112 GLY C CA 1
ATOM 2312 C C . GLY D 2 114 ? -7.271 -33.842 1.456 1.00 35.46 112 GLY C C 1
ATOM 2313 O O . GLY D 2 114 ? -6.703 -33.447 2.481 1.00 34.76 112 GLY C O 1
ATOM 2314 N N . PRO D 2 115 ? -7.048 -35.055 0.947 1.00 32.34 113 PRO C N 1
ATOM 2315 C CA . PRO D 2 115 ? -6.250 -36.044 1.689 1.00 31.60 113 PRO C CA 1
ATOM 2316 C C . PRO D 2 115 ? -4.844 -35.552 1.999 1.00 27.53 113 PRO C C 1
ATOM 2317 O O . PRO D 2 115 ? -4.195 -34.914 1.171 1.00 28.05 113 PRO C O 1
ATOM 2321 N N . ASN D 2 116 ? -4.392 -35.852 3.221 1.00 32.70 114 ASN C N 1
ATOM 2322 C CA . ASN D 2 116 ? -3.015 -35.609 3.684 1.00 28.64 114 ASN C CA 1
ATOM 2323 C C . ASN D 2 116 ? -2.565 -34.164 3.480 1.00 30.57 114 ASN C C 1
ATOM 2324 O O . ASN D 2 116 ? -1.430 -33.907 3.077 1.00 31.97 114 ASN C O 1
ATOM 2329 N N . THR D 2 117 ? -3.441 -33.203 3.792 1.00 28.84 115 THR C N 1
ATOM 2330 C CA . THR D 2 117 ? -3.054 -31.792 3.774 1.00 27.03 115 THR C CA 1
ATOM 2331 C C . THR D 2 117 ? -3.391 -31.105 5.092 1.00 28.83 115 THR C C 1
ATOM 2332 O O . THR D 2 117 ? -3.771 -29.935 5.111 1.00 29.78 115 THR C O 1
ATOM 2336 N N . ASN D 2 118 ? -3.260 -31.810 6.215 1.00 28.62 116 ASN C N 1
ATOM 2337 C CA . ASN D 2 118 ? -3.480 -31.193 7.521 1.00 27.90 116 ASN C CA 1
ATOM 2338 C C . ASN D 2 118 ? -2.399 -30.164 7.826 1.00 27.53 116 ASN C C 1
ATOM 2339 O O . ASN D 2 118 ? -1.207 -30.445 7.687 1.00 27.75 116 ASN C O 1
ATOM 2344 N N . GLY D 2 119 ? -2.807 -28.994 8.299 1.00 25.49 117 GLY C N 1
ATOM 2345 C CA . GLY D 2 119 ? -1.843 -28.018 8.770 1.00 25.79 117 GLY C CA 1
ATOM 2346 C C . GLY D 2 119 ? -2.082 -27.623 10.214 1.00 26.81 117 GLY C C 1
ATOM 2347 O O . GLY D 2 119 ? -1.917 -28.443 11.123 1.00 25.79 117 GLY C O 1
ATOM 2348 N N . SER D 2 120 ? -2.479 -26.368 10.441 1.00 24.91 118 SER C N 1
ATOM 2349 C CA . SER D 2 120 ? -2.832 -25.896 11.771 1.00 21.15 118 SER C CA 1
ATOM 2350 C C . SER D 2 120 ? -4.310 -25.611 11.932 1.00 21.78 118 SER C C 1
ATOM 2351 O O . SER D 2 120 ? -4.761 -25.434 13.070 1.00 19.93 118 SER C O 1
ATOM 2354 N N . GLN D 2 121 ? -5.064 -25.520 10.835 1.00 21.05 119 GLN C N 1
ATOM 2355 C CA . GLN D 2 121 ? -6.472 -25.149 10.924 1.00 25.63 119 GLN C CA 1
ATOM 2356 C C . GLN D 2 121 ? -7.319 -26.318 11.406 1.00 23.45 119 GLN C C 1
ATOM 2357 O O . GLN D 2 121 ? -7.122 -27.468 11.000 1.00 22.04 119 GLN C O 1
ATOM 2363 N N . PHE D 2 122 ? -8.292 -25.999 12.250 1.00 20.52 120 PHE C N 1
ATOM 2364 C CA . PHE D 2 122 ? -9.144 -26.969 12.911 1.00 17.80 120 PHE C CA 1
ATOM 2365 C C . PHE D 2 122 ? -10.576 -26.456 12.859 1.00 19.11 120 PHE C C 1
ATOM 2366 O O . PHE D 2 122 ? -10.825 -25.275 12.607 1.00 18.05 120 PHE C O 1
ATOM 2374 N N . PHE D 2 123 ? -11.532 -27.325 13.147 1.00 19.88 121 PHE C N 1
ATOM 2375 C CA . PHE D 2 123 ? -12.880 -26.833 13.365 1.00 18.91 121 PHE C CA 1
ATOM 2376 C C . PHE D 2 123 ? -13.491 -27.538 14.561 1.00 19.67 121 PHE C C 1
ATOM 2377 O O . PHE D 2 123 ? -12.986 -28.554 15.043 1.00 19.87 121 PHE C O 1
ATOM 2385 N N . ILE D 2 124 ? -14.573 -26.953 15.057 1.00 19.83 122 ILE C N 1
ATOM 2386 C CA . ILE D 2 124 ? -15.346 -27.509 16.155 1.00 21.98 122 ILE C CA 1
ATOM 2387 C C . ILE D 2 124 ? -16.772 -27.692 15.660 1.00 22.00 122 ILE C C 1
ATOM 2388 O O . ILE D 2 124 ? -17.439 -26.714 15.300 1.00 21.37 122 ILE C O 1
ATOM 2393 N N . THR D 2 125 ? -17.238 -28.935 15.635 1.00 21.71 123 THR C N 1
ATOM 2394 C CA . THR D 2 125 ? -18.594 -29.194 15.181 1.00 21.15 123 THR C CA 1
ATOM 2395 C C . THR D 2 125 ? -19.614 -28.650 16.180 1.00 23.29 123 THR C C 1
ATOM 2396 O O . THR D 2 125 ? -19.399 -28.651 17.394 1.00 22.77 123 THR C O 1
ATOM 2400 N N . THR D 2 126 ? -20.737 -28.169 15.660 1.00 22.56 124 THR C N 1
ATOM 2401 C CA . THR D 2 126 ? -21.868 -27.837 16.505 1.00 24.57 124 THR C CA 1
ATOM 2402 C C . THR D 2 126 ? -23.044 -28.774 16.267 1.00 26.78 124 THR C C 1
ATOM 2403 O O . THR D 2 126 ? -24.050 -28.679 16.973 1.00 23.62 124 THR C O 1
ATOM 2407 N N . VAL D 2 127 ? -22.926 -29.683 15.296 1.00 28.15 125 VAL C N 1
ATOM 2408 C CA . VAL D 2 127 ? -23.891 -30.743 15.039 1.00 28.20 125 VAL C CA 1
ATOM 2409 C C . VAL D 2 127 ? -23.125 -32.018 14.697 1.00 29.26 125 VAL C C 1
ATOM 2410 O O . VAL D 2 127 ? -21.902 -32.011 14.527 1.00 27.93 125 VAL C O 1
ATOM 2414 N N . GLU D 2 128 ? -23.865 -33.121 14.590 1.00 29.52 126 GLU C N 1
ATOM 2415 C CA . GLU D 2 128 ? -23.332 -34.327 13.964 1.00 30.55 126 GLU C CA 1
ATOM 2416 C C . GLU D 2 128 ? -22.999 -34.035 12.510 1.00 30.05 126 GLU C C 1
ATOM 2417 O O . GLU D 2 128 ? -23.825 -33.496 11.768 1.00 27.79 126 GLU C O 1
ATOM 2423 N N . THR D 2 129 ? -21.785 -34.377 12.099 1.00 27.74 127 THR C N 1
ATOM 2424 C CA . THR D 2 129 ? -21.366 -34.220 10.705 1.00 27.84 127 THR C CA 1
ATOM 2425 C C . THR D 2 129 ? -20.781 -35.530 10.199 1.00 26.95 127 THR C C 1
ATOM 2426 O O . THR D 2 129 ? -19.613 -35.590 9.818 1.00 29.82 127 THR C O 1
ATOM 2430 N N . PRO D 2 130 ? -21.580 -36.600 10.156 1.00 27.68 128 PRO C N 1
ATOM 2431 C CA . PRO D 2 130 ? -21.037 -37.913 9.754 1.00 29.00 128 PRO C CA 1
ATOM 2432 C C . PRO D 2 130 ? -20.513 -37.973 8.318 1.00 30.02 128 PRO C C 1
ATOM 2433 O O . PRO D 2 130 ? -19.708 -38.864 8.004 1.00 27.00 128 PRO C O 1
ATOM 2437 N N . TRP D 2 131 ? -20.942 -37.068 7.433 1.00 28.63 129 TRP C N 1
ATOM 2438 C CA . TRP D 2 131 ? -20.397 -37.044 6.079 1.00 27.36 129 TRP C CA 1
ATOM 2439 C C . TRP D 2 131 ? -18.958 -36.529 6.019 1.00 30.30 129 TRP C C 1
ATOM 2440 O O . TRP D 2 131 ? -18.403 -36.427 4.921 1.00 30.83 129 TRP C O 1
ATOM 2451 N N . LEU D 2 132 ? -18.344 -36.169 7.145 1.00 30.28 130 LEU C N 1
ATOM 2452 C CA . LEU D 2 132 ? -16.925 -35.851 7.184 1.00 29.02 130 LEU C CA 1
ATOM 2453 C C . LEU D 2 132 ? -16.084 -37.017 7.695 1.00 29.74 130 LEU C C 1
ATOM 2454 O O . LEU D 2 132 ? -14.853 -36.920 7.708 1.00 26.89 130 LEU C O 1
ATOM 2459 N N . ASP D 2 133 ? -16.719 -38.111 8.121 1.00 30.41 131 ASP C N 1
ATOM 2460 C CA . ASP D 2 133 ? -15.978 -39.296 8.542 1.00 30.03 131 ASP C CA 1
ATOM 2461 C C . ASP D 2 133 ? -15.184 -39.871 7.375 1.00 33.44 131 ASP C C 1
ATOM 2462 O O . ASP D 2 133 ? -15.707 -40.027 6.265 1.00 34.09 131 ASP C O 1
ATOM 2467 N N . GLY D 2 134 ? -13.910 -40.185 7.633 1.00 31.57 132 GLY C N 1
ATOM 2468 C CA . GLY D 2 134 ? -13.005 -40.668 6.611 1.00 28.81 132 GLY C CA 1
ATOM 2469 C C . GLY D 2 134 ? -12.276 -39.579 5.853 1.00 33.16 132 GLY C C 1
ATOM 2470 O O . GLY D 2 134 ? -11.362 -39.891 5.072 1.00 33.26 132 GLY C O 1
ATOM 2471 N N . HIS D 2 135 ? -12.630 -38.309 6.070 1.00 28.05 133 HIS C N 1
ATOM 2472 C CA . HIS D 2 135 ? -11.960 -37.204 5.402 1.00 30.12 133 HIS C CA 1
ATOM 2473 C C . HIS D 2 135 ? -11.358 -36.180 6.347 1.00 28.10 133 HIS C C 1
ATOM 2474 O O . HIS D 2 135 ? -10.456 -35.445 5.935 1.00 29.70 133 HIS C O 1
ATOM 2481 N N . HIS D 2 136 ? -11.824 -36.097 7.586 1.00 26.98 134 HIS C N 1
ATOM 2482 C CA . HIS D 2 136 ? -11.246 -35.179 8.553 1.00 30.11 134 HIS C CA 1
ATOM 2483 C C . HIS D 2 136 ? -10.937 -35.958 9.816 1.00 22.64 134 HIS C C 1
ATOM 2484 O O . HIS D 2 136 ? -11.763 -36.749 10.279 1.00 27.44 134 HIS C O 1
ATOM 2491 N N . CYS D 2 137 ? -9.736 -35.763 10.349 1.00 23.54 135 CYS C N 1
ATOM 2492 C CA . CYS D 2 137 ? -9.266 -36.534 11.493 1.00 24.52 135 CYS C CA 1
ATOM 2493 C C . CYS D 2 137 ? -9.745 -35.871 12.778 1.00 22.63 135 CYS C C 1
ATOM 2494 O O . CYS D 2 137 ? -9.359 -34.736 13.075 1.00 23.77 135 CYS C O 1
ATOM 2497 N N . VAL D 2 138 ? -10.583 -36.572 13.532 1.00 21.57 136 VAL C N 1
ATOM 2498 C CA . VAL D 2 138 ? -11.064 -36.047 14.806 1.00 24.37 136 VAL C CA 1
ATOM 2499 C C . VAL D 2 138 ? -10.053 -36.378 15.895 1.00 24.81 136 VAL C C 1
ATOM 2500 O O . VAL D 2 138 ? -9.626 -37.533 16.037 1.00 21.80 136 VAL C O 1
ATOM 2504 N N . PHE D 2 139 ? -9.672 -35.368 16.680 1.00 21.51 137 PHE C N 1
ATOM 2505 C CA . PHE D 2 139 ? -8.571 -35.531 17.615 1.00 23.04 137 PHE C CA 1
ATOM 2506 C C . PHE D 2 139 ? -8.850 -34.984 19.004 1.00 22.33 137 PHE C C 1
ATOM 2507 O O . PHE D 2 139 ? -7.979 -35.081 19.876 1.00 21.78 137 PHE C O 1
ATOM 2515 N N . GLY D 2 140 ? -10.016 -34.411 19.241 1.00 21.06 138 GLY C N 1
ATOM 2516 C CA . GLY D 2 140 ? -10.293 -33.945 20.583 1.00 24.28 138 GLY C CA 1
ATOM 2517 C C . GLY D 2 140 ? -11.758 -33.624 20.709 1.00 23.85 138 GLY C C 1
ATOM 2518 O O . GLY D 2 140 ? -12.537 -33.807 19.773 1.00 22.09 138 GLY C O 1
ATOM 2519 N N . GLN D 2 141 ? -12.125 -33.126 21.882 1.00 23.13 139 GLN C N 1
ATOM 2520 C CA . GLN D 2 141 ? -13.501 -32.721 22.107 1.00 25.48 139 GLN C CA 1
ATOM 2521 C C . GLN D 2 141 ? -13.530 -31.603 23.135 1.00 24.39 139 GLN C C 1
ATOM 2522 O O . GLN D 2 141 ? -12.614 -31.465 23.954 1.00 21.49 139 GLN C O 1
ATOM 2528 N N . VAL D 2 142 ? -14.587 -30.793 23.066 1.00 22.66 140 VAL C N 1
ATOM 2529 C CA . VAL D 2 142 ? -14.787 -29.717 24.028 1.00 21.53 140 VAL C CA 1
ATOM 2530 C C . VAL D 2 142 ? -15.336 -30.314 25.317 1.00 24.58 140 VAL C C 1
ATOM 2531 O O . VAL D 2 142 ? -16.267 -31.125 25.292 1.00 24.54 140 VAL C O 1
ATOM 2535 N N . ILE D 2 143 ? -14.748 -29.937 26.449 1.00 25.29 141 ILE C N 1
ATOM 2536 C CA . ILE D 2 143 ? -15.226 -30.387 27.751 1.00 24.82 141 ILE C CA 1
ATOM 2537 C C . ILE D 2 143 ? -15.676 -29.236 28.638 1.00 26.66 141 ILE C C 1
ATOM 2538 O O . ILE D 2 143 ? -16.331 -29.483 29.657 1.00 28.16 141 ILE C O 1
ATOM 2543 N N . GLU D 2 144 ? -15.371 -27.990 28.281 1.00 22.67 142 GLU C N 1
ATOM 2544 C CA . GLU D 2 144 ? -15.930 -26.822 28.946 1.00 26.48 142 GLU C CA 1
ATOM 2545 C C . GLU D 2 144 ? -16.101 -25.724 27.913 1.00 27.64 142 GLU C C 1
ATOM 2546 O O . GLU D 2 144 ? -15.259 -25.570 27.021 1.00 19.98 142 GLU C O 1
ATOM 2552 N N . GLY D 2 145 ? -17.166 -24.944 28.060 1.00 23.92 143 GLY C N 1
ATOM 2553 C CA . GLY D 2 145 ? -17.349 -23.781 27.224 1.00 22.98 143 GLY C CA 1
ATOM 2554 C C . GLY D 2 145 ? -18.026 -24.049 25.906 1.00 23.33 143 GLY C C 1
ATOM 2555 O O . GLY D 2 145 ? -17.811 -23.301 24.946 1.00 23.92 143 GLY C O 1
ATOM 2556 N N . MET D 2 146 ? -18.833 -25.102 25.824 1.00 25.53 144 MET C N 1
ATOM 2557 C CA . MET D 2 146 ? -19.639 -25.316 24.631 1.00 23.81 144 MET C CA 1
ATOM 2558 C C . MET D 2 146 ? -20.557 -24.137 24.375 1.00 21.67 144 MET C C 1
ATOM 2559 O O . MET D 2 146 ? -20.927 -23.876 23.229 1.00 24.55 144 MET C O 1
ATOM 2564 N N . ASP D 2 147 ? -20.932 -23.413 25.423 1.00 20.63 145 ASP C N 1
ATOM 2565 C CA . ASP D 2 147 ? -21.772 -22.247 25.214 1.00 24.94 145 ASP C CA 1
ATOM 2566 C C . ASP D 2 147 ? -21.012 -21.139 24.498 1.00 24.08 145 ASP C C 1
ATOM 2567 O O . ASP D 2 147 ? -21.595 -20.395 23.706 1.00 19.79 145 ASP C O 1
ATOM 2572 N N . ILE D 2 148 ? -19.713 -21.020 24.752 1.00 23.66 146 ILE C N 1
ATOM 2573 C CA . ILE D 2 148 ? -18.909 -20.053 24.024 1.00 20.53 146 ILE C CA 1
ATOM 2574 C C . ILE D 2 148 ? -18.799 -20.467 22.568 1.00 19.88 146 ILE C C 1
ATOM 2575 O O . ILE D 2 148 ? -18.832 -19.625 21.661 1.00 19.07 146 ILE C O 1
ATOM 2580 N N . VAL D 2 149 ? -18.695 -21.771 22.321 1.00 19.99 147 VAL C N 1
ATOM 2581 C CA . VAL D 2 149 ? -18.726 -22.283 20.954 1.00 20.75 147 VAL C CA 1
ATOM 2582 C C . VAL D 2 149 ? -19.990 -21.818 20.250 1.00 22.23 147 VAL C C 1
ATOM 2583 O O . VAL D 2 149 ? -19.939 -21.316 19.119 1.00 22.30 147 VAL C O 1
ATOM 2587 N N . LYS D 2 150 ? -21.139 -21.928 20.927 1.00 21.11 148 LYS C N 1
ATOM 2588 C CA . LYS D 2 150 ? -22.398 -21.474 20.337 1.00 21.30 148 LYS C CA 1
ATOM 2589 C C . LYS D 2 150 ? -22.435 -19.957 20.152 1.00 22.41 148 LYS C C 1
ATOM 2590 O O . LYS D 2 150 ? -23.055 -19.468 19.200 1.00 19.34 148 LYS C O 1
ATOM 2596 N N . GLN D 2 151 ? -21.804 -19.195 21.053 1.00 21.84 149 GLN C N 1
ATOM 2597 C CA . GLN D 2 151 ? -21.767 -17.748 20.871 1.00 21.58 149 GLN C CA 1
ATOM 2598 C C . GLN D 2 151 ? -20.964 -17.387 19.632 1.00 21.43 149 GLN C C 1
ATOM 2599 O O . GLN D 2 151 ? -21.342 -16.476 18.887 1.00 19.75 149 GLN C O 1
ATOM 2605 N N . ILE D 2 152 ? -19.860 -18.104 19.391 1.00 18.43 150 ILE C N 1
ATOM 2606 C CA . ILE D 2 152 ? -19.102 -17.927 18.155 1.00 20.56 150 ILE C CA 1
ATOM 2607 C C . ILE D 2 152 ? -19.961 -18.313 16.959 1.00 20.85 150 ILE C C 1
ATOM 2608 O O . ILE D 2 152 ? -20.037 -17.584 15.959 1.00 20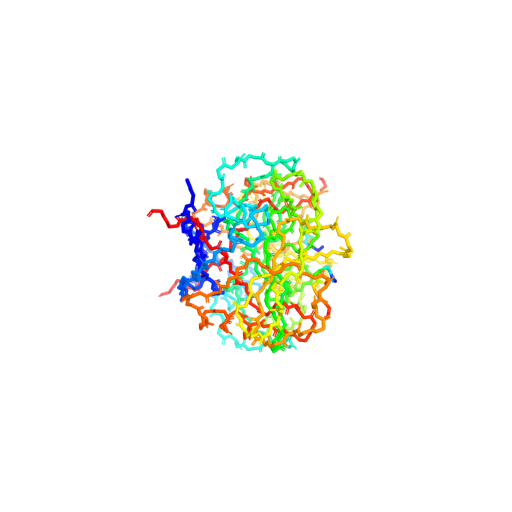.28 150 ILE C O 1
ATOM 2613 N N . GLU D 2 153 ? -20.636 -19.465 17.061 1.00 19.77 151 GLU C N 1
ATOM 2614 C CA . GLU D 2 153 ? -21.468 -19.965 15.976 1.00 23.04 151 GLU C CA 1
ATOM 2615 C C . GLU D 2 153 ? -22.541 -18.951 15.599 1.00 21.59 151 GLU C C 1
ATOM 2616 O O . GLU D 2 153 ? -22.902 -18.820 14.424 1.00 20.36 151 GLU C O 1
ATOM 2622 N N . SER D 2 154 ? -23.055 -18.219 16.586 1.00 22.94 152 SER C N 1
ATOM 2623 C CA . SER D 2 154 ? -24.102 -17.237 16.354 1.00 21.16 152 SER C CA 1
ATOM 2624 C C . SER D 2 154 ? -23.637 -16.048 15.525 1.00 24.24 152 SER C C 1
ATOM 2625 O O . SER D 2 154 ? -24.487 -15.300 15.029 1.00 20.41 152 SER C O 1
ATOM 2628 N N . CYS D 2 155 ? -22.328 -15.849 15.364 1.00 22.36 153 CYS C N 1
ATOM 2629 C CA . CYS D 2 155 ? -21.805 -14.808 14.490 1.00 20.68 153 CYS C CA 1
ATOM 2630 C C . CYS D 2 155 ? -21.629 -15.281 13.061 1.00 22.80 153 CYS C C 1
ATOM 2631 O O . CYS D 2 155 ? -21.046 -14.556 12.251 1.00 22.23 153 CYS C O 1
ATOM 2634 N N . GLY D 2 156 ? -22.105 -16.483 12.733 1.00 22.01 154 GLY C N 1
ATOM 2635 C CA . GLY D 2 156 ? -21.849 -17.060 11.433 1.00 24.45 154 GLY C CA 1
ATOM 2636 C C . GLY D 2 156 ? -22.900 -16.713 10.401 1.00 24.18 154 GLY C C 1
ATOM 2637 O O . GLY D 2 156 ? -23.915 -16.076 10.679 1.00 18.47 154 GLY C O 1
ATOM 2638 N N . THR D 2 157 ? -22.623 -17.137 9.171 1.00 26.00 155 THR C N 1
ATOM 2639 C CA . THR D 2 157 ? -23.564 -17.034 8.067 1.00 24.14 155 THR C CA 1
ATOM 2640 C C . THR D 2 157 ? -23.499 -18.337 7.294 1.00 27.25 155 THR C C 1
ATOM 2641 O O . THR D 2 157 ? -22.632 -19.179 7.537 1.00 23.75 155 THR C O 1
ATOM 2645 N N . GLU D 2 158 ? -24.429 -18.487 6.345 1.00 26.02 156 GLU C N 1
ATOM 2646 C CA . GLU D 2 158 ? -24.431 -19.653 5.469 1.00 26.66 156 GLU C CA 1
ATOM 2647 C C . GLU D 2 158 ? -23.130 -19.764 4.704 1.00 26.41 156 GLU C C 1
ATOM 2648 O O . GLU D 2 158 ? -22.603 -20.866 4.516 1.00 24.86 156 GLU C O 1
ATOM 2654 N N . SER D 2 159 ? -22.598 -18.629 4.249 1.00 25.61 157 SER C N 1
ATOM 2655 C CA . SER D 2 159 ? -21.349 -18.626 3.501 1.00 26.28 157 SER C CA 1
ATOM 2656 C C . SER D 2 159 ? -20.133 -18.928 4.365 1.00 25.56 157 SER C C 1
ATOM 2657 O O . SER D 2 159 ? -19.067 -19.211 3.811 1.00 28.91 157 SER C O 1
ATOM 2660 N N . GLY D 2 160 ? -20.263 -18.891 5.693 1.00 25.49 158 GLY C N 1
ATOM 2661 C CA . GLY D 2 160 ? -19.129 -18.961 6.581 1.00 22.52 158 GLY C CA 1
ATOM 2662 C C . GLY D 2 160 ? -18.500 -17.623 6.893 1.00 25.75 158 GLY C C 1
ATOM 2663 O O . GLY D 2 160 ? -17.700 -17.534 7.836 1.00 21.11 158 GLY C O 1
ATOM 2664 N N . ARG D 2 161 ? -18.832 -16.589 6.131 1.00 24.66 159 ARG C N 1
ATOM 2665 C CA . ARG D 2 161 ? -18.334 -15.254 6.407 1.00 25.77 159 ARG C CA 1
ATOM 2666 C C . ARG D 2 161 ? -18.770 -14.824 7.809 1.00 25.41 159 ARG C C 1
ATOM 2667 O O . ARG D 2 161 ? -19.963 -14.899 8.133 1.00 26.67 159 ARG C O 1
ATOM 2675 N N . PRO D 2 162 ? -17.852 -14.381 8.664 1.00 24.21 160 PRO C N 1
ATOM 2676 C CA . PRO D 2 162 ? -18.246 -13.950 10.008 1.00 26.78 160 PRO C CA 1
ATOM 2677 C C . PRO D 2 162 ? -18.871 -12.561 10.000 1.00 25.74 160 PRO C C 1
ATOM 2678 O O . PRO D 2 162 ? -18.485 -11.681 9.227 1.00 26.04 160 PRO C O 1
ATOM 2682 N N . ARG D 2 163 ? -19.860 -12.377 10.881 1.00 25.86 161 ARG C N 1
ATOM 2683 C CA . ARG D 2 163 ? -20.475 -11.076 11.115 1.00 25.22 161 ARG C CA 1
ATOM 2684 C C . ARG D 2 163 ? -19.862 -10.340 12.299 1.00 25.29 161 ARG C C 1
ATOM 2685 O O . ARG D 2 163 ? -20.140 -9.152 12.484 1.00 27.13 161 ARG C O 1
ATOM 2693 N N . ALA D 2 164 ? -19.043 -11.014 13.101 1.00 23.56 162 ALA C N 1
ATOM 2694 C CA . ALA D 2 164 ? -18.317 -10.372 14.186 1.00 21.44 162 ALA C CA 1
ATOM 2695 C C . ALA D 2 164 ? -16.986 -11.091 14.345 1.00 22.48 162 ALA C C 1
ATOM 2696 O O . ALA D 2 164 ? -16.843 -12.254 13.949 1.00 20.88 162 ALA C O 1
ATOM 2698 N N . MET D 2 165 ? -16.011 -10.392 14.923 1.00 17.88 163 MET C N 1
ATOM 2699 C CA . MET D 2 165 ? -14.657 -10.924 15.068 1.00 21.76 163 MET C CA 1
ATOM 2700 C C . MET D 2 165 ? -14.553 -11.729 16.360 1.00 21.13 163 MET C C 1
ATOM 2701 O O . MET D 2 165 ? -14.646 -11.174 17.461 1.00 22.75 163 MET C O 1
ATOM 2706 N N . CYS D 2 166 ? -14.328 -13.027 16.232 1.00 18.90 164 CYS C N 1
ATOM 2707 C CA . CYS D 2 166 ? -14.190 -13.923 17.373 1.00 18.39 164 CYS C CA 1
ATOM 2708 C C . CYS D 2 166 ? -12.733 -14.348 17.464 1.00 20.32 164 CYS C C 1
ATOM 2709 O O . CYS D 2 166 ? -12.204 -14.961 16.530 1.00 20.30 164 CYS C O 1
ATOM 2712 N N . MET D 2 167 ? -12.077 -14.009 18.562 1.00 18.61 165 MET C N 1
ATOM 2713 C CA . MET D 2 167 ? -10.632 -14.160 18.641 1.00 20.88 165 MET C CA 1
ATOM 2714 C C . MET D 2 167 ? -10.244 -15.094 19.776 1.00 20.95 165 MET C C 1
ATOM 2715 O O . MET D 2 167 ? -10.863 -15.080 20.846 1.00 19.75 165 MET C O 1
ATOM 2720 N N . VAL D 2 168 ? -9.215 -15.902 19.534 1.00 17.07 166 VAL C N 1
ATOM 2721 C CA . VAL D 2 168 ? -8.503 -16.584 20.609 1.00 19.26 166 VAL C CA 1
ATOM 2722 C C . VAL D 2 168 ? -7.507 -15.576 21.192 1.00 18.03 166 VAL C C 1
ATOM 2723 O O . VAL D 2 168 ? -6.413 -15.397 20.657 1.00 18.16 166 VAL C O 1
ATOM 2727 N N . THR D 2 169 ? -7.870 -14.920 22.301 1.00 16.50 167 THR C N 1
ATOM 2728 C CA . THR D 2 169 ? -7.005 -13.881 22.862 1.00 17.12 167 THR C CA 1
ATOM 2729 C C . THR D 2 169 ? -5.815 -14.460 23.604 1.00 22.46 167 THR C C 1
ATOM 2730 O O . THR D 2 169 ? -4.747 -13.830 23.661 1.00 19.37 167 THR C O 1
ATOM 2734 N N . ASP D 2 170 ? -5.992 -15.631 24.208 1.00 22.65 168 ASP C N 1
ATOM 2735 C CA . ASP D 2 170 ? -4.905 -16.347 24.857 1.00 22.29 168 ASP C CA 1
ATOM 2736 C C . ASP D 2 170 ? -5.190 -17.834 24.742 1.00 21.56 168 ASP C C 1
ATOM 2737 O O . ASP D 2 170 ? -6.336 -18.256 24.557 1.00 18.32 168 ASP C O 1
ATOM 2742 N N . CYS D 2 171 ? -4.134 -18.630 24.836 1.00 19.52 169 CYS C N 1
ATOM 2743 C CA . CYS D 2 171 ? -4.321 -20.068 24.745 1.00 21.60 169 CYS C CA 1
ATOM 2744 C C . CYS D 2 171 ? -3.148 -20.742 25.420 1.00 22.92 169 CYS C C 1
ATOM 2745 O O . CYS D 2 171 ? -2.104 -20.127 25.643 1.00 25.49 169 CYS C O 1
ATOM 2748 N N . GLY D 2 172 ? -3.337 -22.008 25.754 1.00 22.08 170 GLY C N 1
ATOM 2749 C CA . GLY D 2 172 ? -2.265 -22.761 26.368 1.00 23.55 170 GLY C CA 1
ATOM 2750 C C . GLY D 2 172 ? -2.744 -24.135 26.766 1.00 23.19 170 GLY C C 1
ATOM 2751 O O . GLY D 2 172 ? -3.875 -24.536 26.479 1.00 23.77 170 GLY C O 1
ATOM 2752 N N . GLU D 2 173 ? -1.851 -24.856 27.429 1.00 25.12 171 GLU C N 1
ATOM 2753 C CA . GLU D 2 173 ? -2.166 -26.157 27.999 1.00 25.81 171 GLU C CA 1
ATOM 2754 C C . GLU D 2 173 ? -2.340 -26.010 29.503 1.00 29.61 171 GLU C C 1
ATOM 2755 O O . GLU D 2 173 ? -1.651 -25.205 30.142 1.00 32.39 171 GLU C O 1
ATOM 2761 N N . MET D 2 174 ? -3.267 -26.778 30.067 1.00 28.78 172 MET C N 1
ATOM 2762 C CA . MET D 2 174 ? -3.419 -26.870 31.517 1.00 34.02 172 MET C CA 1
ATOM 2763 C C . MET D 2 174 ? -2.635 -28.082 32.002 1.00 33.37 172 MET C C 1
ATOM 2764 O O . MET D 2 174 ? -3.035 -29.223 31.751 1.00 31.01 172 MET C O 1
ATOM 2769 N N . LYS D 2 175 ? -1.509 -27.842 32.673 1.00 38.50 173 LYS C N 1
ATOM 2770 C CA . LYS D 2 175 ? -0.678 -28.951 33.161 1.00 38.84 173 LYS C CA 1
ATOM 2771 C C . LYS D 2 175 ? -0.608 -28.990 34.683 1.00 34.08 173 LYS C C 1
ATOM 2772 O O . LYS D 2 175 ? -1.526 -28.523 35.370 1.00 42.95 173 LYS C O 1
#

Nearest PDB structures (foldseek):
  5yb9-assembly1_A  TM=1.002E+00  e=7.893E-36  Trichomonas vaginalis
  2igw-assembly1_A  TM=9.965E-01  e=2.932E-30  Caenorhabditis elegans
  6lxo-assembly1_A  TM=9.891E-01  e=1.022E-29  Trichomonas vaginalis
  4hy7-assembly1_A  TM=9.989E-01  e=7.882E-29  Triticum aestivum
  4jjm-assembly2_B  TM=9.967E-01  e=1.173E-28  Citrus sinensis

B-factor: mean 26.01, std 7.43, range [14.21, 66.27]

CATH classification: 2.40.100.10

Organism: Trichomonas vaginalis (strain ATCC PRA-98 / G3) (NCBI:txid412133)

Radius of gyration: 21.65 Å; Cα contacts (8 Å, |Δi|>4): 1004; chains: 4; bounding box: 37×74×39 Å

Secondary structure (DSSP, 8-state):
-PPPEEEEEEEETTEEEEEEEEEE-TTT-HHHHHHHHHHHHTTT-B-TTSSBS--TT-B--EEETTTEEEE--TTTSSSS---BTTBS-B------S---STTEEEE--SSTT-B-S-EEEESS--GGGTTTS-EEEEEEE-HHHHHHHHTT--TT---SS-EEEEEEEE--/--PPP-/---PPPPEEEEEEEETTEEEEEEEEEE-TTT-HHHHHHHHHHHHTTT-B-TTSSBSS-TT-BEEEEETTTEEEE--TTTSSSS---BTTBS-B------S---STTEEEE--SSTT-B-S-EEEESS--GGGTTTS-EEEEEEE-HHHHHHHHTT--TT---SS-EEEEEEEE--/--S--

Solvent-accessible surface area: 14621 Å² total; per-residue (Å²): 115,13,1,81,154,110,212,149,72,26,61,0,36,0,40,2,7,21,72,12,64,169,45,36,81,0,0,0,28,0,10,40,94,48,0,68,127,1,1,54,0,1,31,0,0,2,54,21,100,105,31,113,13,162,45,34,4,49,11,11,0,36,1,2,11,2,29,50,0,20,50,105,0,0,0,0,1,0,2,6,7,116,26,88,9,106,21,9,4,2,35,92,13,79,130,23,97,26,58,43,79,163,32,118,0,74,96,74,4,4,0,0,2,0,6,72,26,111,73,32,1,4,1,2,2,0,0,0,8,35,106,0,70,58,0,46,39,97,5,0,2,0,0,37,22,73,94,22,58,94,16,0,80,63,0,6,82,16,8,31,154,78,3,72,15,107,12,18,1,1,2,12,57,15,7,33,75,209,167,58,9,0,153,137,85,179,141,192,78,23,87,0,33,0,31,1,4,21,76,11,70,130,44,34,86,0,4,0,22,0,8,38,91,46,0,68,107,1,1,49,0,0,30,0,0,1,43,22,96,103,34,115,11,169,46,44,7,46,13,8,0,37,1,1,12,2,28,27,0,25,52,120,20,0,0,0,0,0,1,6,7,104,27,92,7,111,16,14,4,3,35,83,18,120,122,22,91,28,56,32,64,145,30,96,0,90,89,60,4,3,0,0,1,0,7,72,26,112,62,41,1,6,1,3,2,0,0,0,8,33,91,0,76,144,8,38,35,117,12,0,2,0,0,30,23,67,108,22,59,95,13,0,74,68,0,7,92,16,9,27,172,85,1,68,20,94,11,16,0,1,2,9,56,23,9,36,81,199